Protein AF-A0A2J6TFD5-F1 (afdb_monomer_lite)

Sequence (204 aa):
MAKDTILQILALFADTEEISKEYKLKAKAGEDLTLFTATNMDPLHMALENTIKQIAIKRQKGSRFLKLTSWALYHRTEFQQLIGSVVVLINNLENLFPAPQAQVTLVRQEAAEIGDKKFLQVIENVAKGVHSLLRTAAQEVLPGHKFLKIVVRGQAQTGNMYSSNWRGTATGASSQYDSVEVEKGGKALIGEILGDYGKGFWDD

Secondary structure (DSSP, 8-state):
-HHHHHHHHHHHHHHHHHHHHHHHHHPPTT---PPP-GGGS-HHHHHHHHHHHHHHHHHTTT-----PPP----SHHHHHHHHHHHHHHHHHHHHHS--HHHHHHHHHHHHHHH--HHHHHHHHHHTTTT-HHHHHHHHHHSSS-EES-EEESSEEE-B-EE-TT--S-------EES-EEE-TT-EEE-B-EES--SS-TT--

pLDDT: mean 79.83, std 15.18, range [43.62, 96.56]

Organism: NCBI:txid1095630

InterPro domains:
  IPR029498 Prion-inhibition and propagation, HeLo domain [PF14479] (2-122)
  IPR038305 HeLo domain superfamily [G3DSA:1.20.120.1020] (1-146)

Radius of gyration: 24.01 Å; chains: 1; bounding box: 70×40×54 Å

Foldseek 3Di:
DLVVLVVVLVVLVVVLQVVQVVCVVPDDVPDDPDDDDPVNDDPLVSVLVVLVVVLVCVVVVNPDDDDDDDTDDPDPVSVVVSLLSNQVSVVVNCVVPPDPVVVLVSLLVSLVSSLDQVSLVVQLVVCVVRPPSNNVSSVVSQFEAEAEEAEFAAEEEAAAAEDPPADDDDDDRDYHYNDHHYDPHHDYHNHDYHDDDPADPPHD

Structure (mmCIF, N/CA/C/O backbone):
data_AF-A0A2J6TFD5-F1
#
_entry.id   AF-A0A2J6TFD5-F1
#
loop_
_atom_site.group_PDB
_atom_site.id
_atom_site.type_symbol
_atom_site.label_atom_id
_atom_site.label_alt_id
_atom_site.label_comp_id
_atom_site.label_asym_id
_atom_site.label_entity_id
_atom_site.label_seq_id
_atom_site.pdbx_PDB_ins_code
_atom_site.Cartn_x
_atom_site.Cartn_y
_atom_site.Cartn_z
_atom_site.occupancy
_atom_site.B_iso_or_equiv
_atom_site.auth_seq_id
_atom_site.auth_comp_id
_atom_site.auth_asym_id
_atom_site.auth_atom_id
_atom_site.pdbx_PDB_model_num
ATOM 1 N N . MET A 1 1 ? -22.421 -7.035 -9.208 1.00 77.62 1 MET A N 1
ATOM 2 C CA . MET A 1 1 ? -21.025 -7.469 -8.983 1.00 77.62 1 MET A CA 1
ATOM 3 C C . MET A 1 1 ? -20.125 -6.303 -8.588 1.00 77.62 1 MET A C 1
ATOM 5 O O . MET A 1 1 ? -19.786 -6.218 -7.422 1.00 77.62 1 MET A O 1
ATOM 9 N N . ALA A 1 2 ? -19.822 -5.342 -9.471 1.00 90.19 2 ALA A N 1
ATOM 10 C CA . ALA A 1 2 ? -18.975 -4.186 -9.119 1.00 90.19 2 ALA A CA 1
ATOM 11 C C . ALA A 1 2 ? -19.510 -3.356 -7.935 1.00 90.19 2 ALA A C 1
ATOM 13 O O . ALA A 1 2 ? -18.801 -3.069 -6.975 1.00 90.19 2 ALA A O 1
ATOM 14 N N . LYS A 1 3 ? -20.807 -3.023 -7.992 1.00 92.31 3 LYS A N 1
ATOM 15 C CA . LYS A 1 3 ? -21.529 -2.344 -6.909 1.00 92.31 3 LYS A CA 1
ATOM 16 C C . LYS A 1 3 ? -21.449 -3.130 -5.598 1.00 92.31 3 LYS A C 1
ATOM 18 O O . LYS A 1 3 ? -21.233 -2.535 -4.551 1.00 92.31 3 LYS A O 1
ATOM 23 N N . ASP A 1 4 ? -21.587 -4.449 -5.668 1.00 92.50 4 ASP A N 1
ATOM 24 C CA . ASP A 1 4 ? -21.595 -5.316 -4.488 1.00 92.50 4 ASP A CA 1
ATOM 25 C C . ASP A 1 4 ? -20.213 -5.369 -3.840 1.00 92.50 4 ASP A C 1
ATOM 27 O O . ASP A 1 4 ? -20.115 -5.299 -2.623 1.00 92.50 4 ASP A O 1
ATOM 31 N N . THR A 1 5 ? -19.137 -5.404 -4.631 1.00 93.56 5 THR A N 1
ATOM 32 C CA . THR A 1 5 ? -17.772 -5.335 -4.098 1.00 93.56 5 THR A CA 1
ATOM 33 C C . THR A 1 5 ? -17.491 -3.995 -3.416 1.00 93.56 5 THR A C 1
ATOM 35 O O . THR A 1 5 ? -16.894 -3.971 -2.345 1.00 93.56 5 THR A O 1
ATOM 38 N N . ILE A 1 6 ? -17.975 -2.879 -3.971 1.00 92.31 6 ILE A N 1
ATOM 39 C CA . ILE A 1 6 ? -17.868 -1.565 -3.313 1.00 92.31 6 ILE A CA 1
ATOM 40 C C . ILE A 1 6 ? -18.655 -1.554 -1.995 1.00 92.31 6 ILE A C 1
ATOM 42 O O . ILE A 1 6 ? -18.150 -1.068 -0.986 1.00 92.31 6 ILE A O 1
ATOM 46 N N . LEU A 1 7 ? -19.866 -2.122 -1.973 1.00 93.88 7 LEU A N 1
ATOM 47 C CA . LEU A 1 7 ? -20.654 -2.258 -0.743 1.00 93.88 7 LEU A CA 1
ATOM 48 C C . LEU A 1 7 ? -19.957 -3.150 0.294 1.00 93.88 7 LEU A C 1
ATOM 50 O O . LEU A 1 7 ? -20.000 -2.831 1.476 1.00 93.88 7 LEU A O 1
ATOM 54 N N . GLN A 1 8 ? -19.271 -4.213 -0.130 1.00 95.19 8 GLN A N 1
ATOM 55 C CA . GLN A 1 8 ? -18.472 -5.064 0.759 1.00 95.19 8 GLN A CA 1
ATOM 56 C C . GLN A 1 8 ? -17.278 -4.318 1.357 1.00 95.19 8 GLN A C 1
ATOM 58 O O . GLN A 1 8 ? -16.982 -4.513 2.530 1.00 95.19 8 GLN A O 1
ATOM 63 N N . ILE A 1 9 ? -16.622 -3.430 0.598 1.00 94.69 9 ILE A N 1
ATOM 64 C CA . ILE A 1 9 ? -15.572 -2.560 1.151 1.00 94.69 9 ILE A CA 1
ATOM 65 C C . ILE A 1 9 ? -16.167 -1.661 2.241 1.00 94.69 9 ILE A C 1
ATOM 67 O O . ILE A 1 9 ? -15.586 -1.536 3.314 1.00 94.69 9 ILE A O 1
ATOM 71 N N . LEU A 1 10 ? -17.338 -1.063 2.002 1.00 93.56 10 LEU A N 1
ATOM 72 C CA . LEU A 1 10 ? -18.003 -0.222 3.002 1.00 93.56 10 LEU A CA 1
ATOM 73 C C . LEU A 1 10 ? -18.408 -1.011 4.254 1.00 93.56 10 LEU A C 1
ATOM 75 O O . LEU A 1 10 ? -18.173 -0.532 5.360 1.00 93.56 10 LEU A O 1
ATOM 79 N N . ALA A 1 11 ? -18.969 -2.212 4.086 1.00 95.44 11 ALA A N 1
ATOM 80 C CA . ALA A 1 11 ? -19.314 -3.097 5.197 1.00 95.44 11 ALA A CA 1
ATOM 81 C C . ALA A 1 11 ? -18.070 -3.477 6.013 1.00 95.44 11 ALA A C 1
ATOM 83 O O . ALA A 1 11 ? -18.066 -3.320 7.224 1.00 95.44 11 ALA A O 1
ATOM 84 N N . LEU A 1 12 ? -16.970 -3.831 5.344 1.00 96.56 12 LEU A N 1
ATOM 85 C CA . LEU A 1 12 ? -15.697 -4.141 5.992 1.00 96.56 12 LEU A CA 1
ATOM 86 C C . LEU A 1 12 ? -15.186 -2.982 6.866 1.00 96.56 12 LEU A C 1
ATOM 88 O O . LEU A 1 12 ? -14.725 -3.211 7.983 1.00 96.56 12 LEU A O 1
ATOM 92 N N . PHE A 1 13 ? -15.273 -1.738 6.386 1.00 95.31 13 PHE A N 1
ATOM 93 C CA . PHE A 1 13 ? -14.920 -0.565 7.190 1.00 95.31 13 PHE A CA 1
ATOM 94 C C . PHE A 1 13 ? -15.862 -0.374 8.389 1.00 95.31 13 PHE A C 1
ATOM 96 O O . PHE A 1 13 ? -15.379 -0.058 9.475 1.00 95.31 13 PHE A O 1
ATOM 103 N N . ALA A 1 14 ? -17.170 -0.590 8.214 1.00 94.50 14 ALA A N 1
ATOM 104 C CA . ALA A 1 14 ? -18.157 -0.471 9.288 1.00 94.50 14 ALA A CA 1
ATOM 105 C C . ALA A 1 14 ? -17.961 -1.536 10.382 1.00 94.50 14 ALA A C 1
ATOM 107 O O . ALA A 1 14 ? -17.905 -1.190 11.561 1.00 94.50 14 ALA A O 1
ATOM 108 N N . ASP A 1 15 ? -17.766 -2.798 9.994 1.00 95.44 15 ASP A N 1
ATOM 109 C CA . ASP A 1 15 ? -17.519 -3.914 10.915 1.00 95.44 15 ASP A CA 1
ATOM 110 C C . ASP A 1 15 ? -16.220 -3.683 11.707 1.00 95.44 15 ASP A C 1
ATOM 112 O O . ASP A 1 15 ? -16.142 -3.907 12.915 1.00 95.44 15 ASP A O 1
ATOM 116 N N . THR A 1 16 ? -15.186 -3.161 11.041 1.00 95.56 16 THR A N 1
ATOM 117 C CA . THR A 1 16 ? -13.910 -2.851 11.701 1.00 95.56 16 THR A CA 1
ATOM 118 C C . THR A 1 16 ? -14.032 -1.655 12.659 1.00 95.56 16 THR A C 1
ATOM 120 O O . THR A 1 16 ? -13.419 -1.643 13.730 1.00 95.56 16 THR A O 1
ATOM 123 N N . GLU A 1 17 ? -14.845 -0.651 12.317 1.00 95.00 17 GLU A N 1
ATOM 124 C CA . GLU A 1 17 ? -15.166 0.464 13.214 1.00 95.00 17 GLU A CA 1
ATOM 125 C C . GLU A 1 17 ? -15.951 -0.011 14.451 1.00 95.00 17 GLU A C 1
ATOM 127 O O . GLU A 1 17 ? -15.726 0.494 15.554 1.00 95.00 17 GLU A O 1
ATOM 132 N N . GLU A 1 18 ? -16.847 -0.988 14.306 1.00 94.50 18 GLU A N 1
ATOM 133 C CA . GLU A 1 18 ? -17.567 -1.591 15.432 1.00 94.50 18 GLU A CA 1
ATOM 134 C C . GLU A 1 18 ? -16.602 -2.263 16.417 1.00 94.50 18 GLU A C 1
ATOM 136 O O . GLU A 1 18 ? -16.652 -1.968 17.613 1.00 94.50 18 GLU A O 1
ATOM 141 N N . ILE A 1 19 ? -15.635 -3.040 15.918 1.00 94.06 19 ILE A N 1
ATOM 142 C CA . ILE A 1 19 ? -14.573 -3.644 16.743 1.00 94.06 19 ILE A CA 1
ATOM 143 C C . ILE A 1 19 ? -13.786 -2.565 17.507 1.00 94.06 19 ILE A C 1
ATOM 145 O O . ILE A 1 19 ? -13.525 -2.705 18.705 1.00 94.06 19 ILE A O 1
ATOM 149 N N . SER A 1 20 ? -13.446 -1.455 16.845 1.00 92.50 20 SER A N 1
ATOM 150 C CA . SER A 1 20 ? -12.770 -0.310 17.474 1.00 92.50 20 SER A CA 1
ATOM 151 C C . SER A 1 20 ? -13.581 0.287 18.630 1.00 92.50 20 SER A C 1
ATOM 153 O O . SER A 1 20 ? -13.050 0.541 19.717 1.00 92.50 20 SER A O 1
ATOM 155 N N . LYS A 1 21 ? -14.887 0.489 18.418 1.00 92.31 21 LYS A N 1
ATOM 156 C CA . LYS A 1 21 ? -15.803 1.020 19.437 1.00 92.31 21 LYS A CA 1
ATOM 157 C C . LYS A 1 21 ? -15.936 0.066 20.615 1.00 92.31 21 LYS A C 1
ATOM 159 O O . LYS A 1 21 ? -15.855 0.513 21.759 1.00 92.31 21 LYS A O 1
ATOM 164 N N . GLU A 1 22 ? -16.099 -1.227 20.353 1.00 92.25 22 GLU A N 1
ATOM 165 C CA . GLU A 1 22 ? -16.168 -2.237 21.404 1.00 92.25 22 GLU A CA 1
ATOM 166 C C . GLU A 1 22 ? -14.899 -2.278 22.250 1.00 92.25 22 GLU A C 1
ATOM 168 O O . GLU A 1 22 ? -14.988 -2.331 23.477 1.00 92.25 22 GLU A O 1
ATOM 173 N N . TYR A 1 23 ? -13.728 -2.222 21.612 1.00 90.06 23 TYR A N 1
ATOM 174 C CA . TYR A 1 23 ? -12.454 -2.198 22.321 1.00 90.06 23 TYR A CA 1
ATOM 175 C C . TYR A 1 23 ? -12.372 -0.995 23.261 1.00 90.06 23 TYR A C 1
ATOM 177 O O . TYR A 1 23 ? -12.099 -1.145 24.449 1.00 90.06 23 TYR A O 1
ATOM 185 N N . LYS A 1 24 ? -12.715 0.197 22.761 1.00 88.81 24 LYS A N 1
ATOM 186 C CA . LYS A 1 24 ? -12.722 1.424 23.566 1.00 88.81 24 LYS A CA 1
ATOM 187 C C . LYS A 1 24 ? -13.696 1.357 24.749 1.00 88.81 24 LYS A C 1
ATOM 189 O O . LYS A 1 24 ? -13.399 1.913 25.801 1.00 88.81 24 LYS A O 1
ATOM 194 N N . LEU A 1 25 ? -14.847 0.700 24.589 1.00 88.56 25 LEU A N 1
ATOM 195 C CA . LEU A 1 25 ? -15.829 0.506 25.664 1.00 88.56 25 LEU A CA 1
ATOM 196 C C . LEU A 1 25 ? -15.362 -0.505 26.718 1.00 88.56 25 LEU A C 1
ATOM 198 O O . LEU A 1 25 ? -15.678 -0.350 27.896 1.00 88.56 25 LEU A O 1
ATOM 202 N N . LYS A 1 26 ? -14.639 -1.546 26.295 1.00 89.44 26 LYS A N 1
ATOM 203 C CA . LYS A 1 26 ? -14.131 -2.623 27.160 1.00 89.44 26 LYS A CA 1
ATOM 204 C C . LYS A 1 26 ? -12.778 -2.290 27.800 1.00 89.44 26 LYS A C 1
ATOM 206 O O . LYS A 1 26 ? -12.341 -3.036 28.677 1.00 89.44 26 LYS A O 1
ATOM 211 N N . ALA A 1 27 ? -12.138 -1.200 27.375 1.00 87.12 27 ALA A N 1
ATOM 212 C CA . ALA A 1 27 ? -10.816 -0.818 27.834 1.00 87.12 27 ALA A CA 1
ATOM 213 C C . ALA A 1 27 ? -10.788 -0.578 29.351 1.00 87.12 27 ALA A C 1
ATOM 215 O O . ALA A 1 27 ? -11.636 0.124 29.913 1.00 87.12 27 ALA A O 1
ATOM 216 N N . LYS A 1 28 ? -9.808 -1.175 30.030 1.00 84.88 28 LYS A N 1
ATOM 217 C CA . LYS A 1 28 ? -9.667 -1.056 31.488 1.00 84.88 28 LYS A CA 1
ATOM 218 C C . LYS A 1 28 ? -9.089 0.303 31.874 1.00 84.88 28 LYS A C 1
ATOM 220 O O . LYS A 1 28 ? -8.347 0.929 31.121 1.00 84.88 28 LYS A O 1
ATOM 225 N N . ALA A 1 29 ? -9.371 0.740 33.102 1.00 74.44 29 ALA A N 1
ATOM 226 C CA . ALA A 1 29 ? -8.727 1.922 33.665 1.00 74.44 29 ALA A CA 1
ATOM 227 C C . ALA A 1 29 ? -7.197 1.736 33.670 1.00 74.44 29 ALA A C 1
ATOM 229 O O . ALA A 1 29 ? -6.685 0.830 34.327 1.00 74.44 29 ALA A O 1
ATOM 230 N N . GLY A 1 30 ? -6.488 2.589 32.926 1.00 71.00 30 GLY A N 1
ATOM 231 C CA . GLY A 1 30 ? -5.031 2.545 32.777 1.00 71.00 30 GLY A CA 1
ATOM 232 C C . GLY A 1 30 ? -4.517 1.858 31.508 1.00 71.00 30 GLY A C 1
ATOM 233 O O . GLY A 1 30 ? -3.307 1.856 31.300 1.00 71.00 30 GLY A O 1
ATOM 234 N N . GLU A 1 31 ? -5.385 1.307 30.651 1.00 80.25 31 GLU A N 1
ATOM 235 C CA . GLU A 1 31 ? -4.955 0.869 29.318 1.00 80.25 31 GLU A CA 1
ATOM 236 C C . GLU A 1 31 ? -4.562 2.063 28.444 1.00 80.25 31 GLU A C 1
ATOM 238 O O . GLU A 1 31 ? -5.249 3.087 28.392 1.00 80.25 31 GLU A O 1
ATOM 243 N N . ASP A 1 32 ? -3.434 1.913 27.752 1.00 77.38 32 ASP A N 1
ATOM 244 C CA . ASP A 1 32 ? -2.916 2.926 26.849 1.00 77.38 32 ASP A CA 1
ATOM 245 C C . ASP A 1 32 ? -3.709 2.917 25.535 1.00 77.38 32 ASP A C 1
ATOM 247 O O . ASP A 1 32 ? -3.561 2.035 24.690 1.00 77.38 32 ASP A O 1
ATOM 251 N N . LEU A 1 33 ? -4.584 3.912 25.387 1.00 83.25 33 LEU A N 1
ATOM 252 C CA . LEU A 1 33 ? -5.337 4.186 24.163 1.00 83.25 33 LEU A CA 1
ATOM 253 C C . LEU A 1 33 ? -4.707 5.322 23.348 1.00 83.25 33 LEU A C 1
ATOM 255 O O . LEU A 1 33 ? -5.396 5.944 22.530 1.00 83.25 33 LEU A O 1
ATOM 259 N N . THR A 1 34 ? -3.435 5.651 23.596 1.00 84.12 34 THR A N 1
ATOM 260 C CA . THR A 1 34 ? -2.741 6.673 22.818 1.00 84.12 34 THR A CA 1
ATOM 261 C C . THR A 1 34 ? -2.689 6.264 21.355 1.00 84.12 34 THR A C 1
ATOM 263 O O . THR A 1 34 ? -2.385 5.132 20.979 1.00 84.12 34 THR A O 1
ATOM 266 N N . LEU A 1 35 ? -3.058 7.214 20.505 1.00 84.00 35 LEU A N 1
ATOM 267 C CA . LEU A 1 35 ? -3.078 7.005 19.071 1.00 84.00 35 LEU A CA 1
ATOM 268 C C . LEU A 1 35 ? -1.742 7.432 18.494 1.00 84.00 35 LEU A C 1
ATOM 270 O O . LEU A 1 35 ? -1.203 8.481 18.848 1.00 84.00 35 LEU A O 1
ATOM 274 N N . PHE A 1 36 ? -1.245 6.641 17.550 1.00 81.38 36 PHE A N 1
ATOM 275 C CA . PHE A 1 36 ? -0.131 7.058 16.723 1.00 81.38 36 PHE A CA 1
ATOM 276 C C . PHE A 1 36 ? -0.574 8.243 15.860 1.00 81.38 36 PHE A C 1
ATOM 278 O O . PHE A 1 36 ? -1.517 8.139 15.074 1.00 81.38 36 PHE A O 1
ATOM 285 N N . THR A 1 37 ? 0.084 9.385 16.024 1.00 79.12 37 THR A N 1
ATOM 286 C CA . THR A 1 37 ? -0.219 10.607 15.272 1.00 79.12 37 THR A CA 1
ATOM 287 C C . THR A 1 37 ? 0.915 10.953 14.316 1.00 79.12 37 THR A C 1
ATOM 289 O O . THR A 1 37 ? 2.009 10.395 14.397 1.00 79.12 37 THR A O 1
ATOM 292 N N . ALA A 1 38 ? 0.681 11.924 13.428 1.00 74.69 38 ALA A N 1
ATOM 293 C CA . ALA A 1 38 ? 1.706 12.420 12.513 1.00 74.69 38 ALA A CA 1
ATOM 294 C C . ALA A 1 38 ? 2.996 12.827 13.251 1.00 74.69 38 ALA A C 1
ATOM 296 O O . ALA A 1 38 ? 4.085 12.530 12.784 1.00 74.69 38 ALA A O 1
ATOM 297 N N . THR A 1 39 ? 2.913 13.412 14.449 1.00 77.31 39 THR A N 1
ATOM 298 C CA . THR A 1 39 ? 4.110 13.817 15.209 1.00 77.31 39 THR A CA 1
ATOM 299 C C . THR A 1 39 ? 4.959 12.644 15.704 1.00 77.31 39 THR A C 1
ATOM 301 O O . THR A 1 39 ? 6.108 12.850 16.077 1.00 77.31 39 THR A O 1
ATOM 304 N N . ASN A 1 40 ? 4.413 11.424 15.718 1.00 82.62 40 ASN A N 1
ATOM 305 C CA . ASN A 1 40 ? 5.145 10.205 16.065 1.00 82.62 40 ASN A CA 1
ATOM 306 C C . ASN A 1 40 ? 5.788 9.532 14.842 1.00 82.62 40 ASN A C 1
ATOM 308 O O . ASN A 1 40 ? 6.564 8.592 15.003 1.00 82.62 40 ASN A O 1
ATOM 312 N N . MET A 1 41 ? 5.449 9.977 13.628 1.00 85.62 41 MET A N 1
ATOM 313 C CA . MET A 1 41 ? 5.906 9.373 12.383 1.00 85.62 41 MET A CA 1
ATOM 314 C C . MET A 1 41 ? 7.248 9.951 11.941 1.00 85.62 41 MET A C 1
ATOM 316 O O . MET A 1 41 ? 7.475 11.158 12.023 1.00 85.62 41 MET A O 1
ATOM 320 N N . ASP A 1 42 ? 8.121 9.088 11.418 1.00 90.25 42 ASP A N 1
ATOM 321 C CA . ASP A 1 42 ? 9.344 9.533 10.754 1.00 90.25 42 ASP A CA 1
ATOM 322 C C . ASP A 1 42 ? 9.003 10.525 9.616 1.00 90.25 42 ASP A C 1
ATOM 324 O O . ASP A 1 42 ? 8.077 10.259 8.835 1.00 90.25 42 ASP A O 1
ATOM 328 N N . PRO A 1 43 ? 9.724 11.656 9.487 1.00 90.44 43 PRO A N 1
ATOM 329 C CA . PRO A 1 43 ? 9.421 12.677 8.486 1.00 90.44 43 PRO A CA 1
ATOM 330 C C . PRO A 1 43 ? 9.373 12.151 7.045 1.00 90.44 43 PRO A C 1
ATOM 332 O O . PRO A 1 43 ? 8.575 12.646 6.246 1.00 90.44 43 PRO A O 1
ATOM 335 N N . LEU A 1 44 ? 10.181 11.136 6.705 1.00 90.88 44 LEU A N 1
ATOM 336 C CA . LEU A 1 44 ? 10.164 10.504 5.386 1.00 90.88 44 LEU A CA 1
ATOM 337 C C . LEU A 1 44 ? 8.833 9.782 5.150 1.00 90.88 44 LEU A C 1
ATOM 339 O O . LEU A 1 44 ? 8.223 9.942 4.093 1.00 90.88 44 LEU A O 1
ATOM 343 N N . HIS A 1 45 ? 8.367 9.009 6.134 1.00 90.31 45 HIS A N 1
ATOM 344 C CA . HIS A 1 45 ? 7.103 8.279 6.047 1.00 90.31 45 HIS A CA 1
ATOM 345 C C . HIS A 1 45 ? 5.902 9.225 5.986 1.00 90.31 45 HIS A C 1
ATOM 347 O O . HIS A 1 45 ? 4.996 8.994 5.188 1.00 90.31 45 HIS A O 1
ATOM 353 N N . MET A 1 46 ? 5.929 10.328 6.738 1.00 91.31 46 MET A N 1
ATOM 354 C CA . MET A 1 46 ? 4.876 11.344 6.684 1.00 91.31 46 MET A CA 1
ATOM 355 C C . MET A 1 46 ? 4.811 12.031 5.314 1.00 91.31 46 MET A C 1
ATOM 357 O O . MET A 1 46 ? 3.731 12.215 4.748 1.00 91.31 46 MET A O 1
ATOM 361 N N . ALA A 1 47 ? 5.962 12.419 4.761 1.00 92.50 47 ALA A N 1
ATOM 362 C CA . ALA A 1 47 ? 6.022 13.056 3.450 1.00 92.50 47 ALA A CA 1
ATOM 363 C C . ALA A 1 47 ? 5.558 12.102 2.333 1.00 92.50 47 ALA A C 1
ATOM 365 O O . ALA A 1 47 ? 4.819 12.513 1.432 1.00 92.50 47 ALA A O 1
ATOM 366 N N . LEU A 1 48 ? 5.908 10.817 2.437 1.00 93.44 48 LEU A N 1
ATOM 367 C CA . LEU A 1 48 ? 5.410 9.776 1.544 1.00 93.44 48 LEU A CA 1
ATOM 368 C C . LEU A 1 48 ? 3.891 9.584 1.667 1.00 93.44 48 LEU A C 1
ATOM 370 O O . LEU A 1 48 ? 3.194 9.574 0.653 1.00 93.44 48 LEU A O 1
ATOM 374 N N . GLU A 1 49 ? 3.361 9.471 2.888 1.00 92.00 49 GLU A N 1
ATOM 375 C CA . GLU A 1 49 ? 1.921 9.331 3.136 1.00 92.00 49 GLU A CA 1
ATOM 376 C C . GLU A 1 49 ? 1.142 10.495 2.509 1.00 92.00 49 GLU A C 1
ATOM 378 O O . GLU A 1 49 ? 0.152 10.282 1.805 1.00 92.00 49 GLU A O 1
ATOM 383 N N . ASN A 1 50 ? 1.617 11.727 2.707 1.00 91.81 50 ASN A N 1
ATOM 384 C CA . ASN A 1 50 ? 1.022 12.913 2.098 1.00 91.81 50 ASN A CA 1
ATOM 385 C C . ASN A 1 50 ? 1.063 12.849 0.568 1.00 91.81 50 ASN A C 1
ATOM 387 O O . ASN A 1 50 ? 0.059 13.146 -0.075 1.00 91.81 50 ASN A O 1
ATOM 391 N N . THR A 1 51 ? 2.182 12.417 -0.015 1.00 93.94 51 THR A N 1
ATOM 392 C CA . THR A 1 51 ? 2.333 12.272 -1.471 1.00 93.94 51 THR A CA 1
ATOM 393 C C . THR A 1 51 ? 1.315 11.279 -2.038 1.00 93.94 51 THR A C 1
ATOM 395 O O . THR A 1 51 ? 0.565 11.619 -2.953 1.00 93.94 51 THR A O 1
ATOM 398 N N . ILE A 1 52 ? 1.198 10.088 -1.439 1.00 92.31 52 ILE A N 1
ATOM 399 C CA . ILE A 1 52 ? 0.236 9.055 -1.861 1.00 92.31 52 ILE A CA 1
ATOM 400 C C . ILE A 1 52 ? -1.211 9.551 -1.705 1.00 92.31 52 ILE A C 1
ATOM 402 O O . ILE A 1 52 ? -2.033 9.367 -2.606 1.00 92.31 52 ILE A O 1
ATOM 406 N N . LYS A 1 53 ? -1.530 10.244 -0.602 1.00 91.50 53 LYS A N 1
ATOM 407 C CA . LYS A 1 53 ? -2.852 10.864 -0.404 1.00 91.50 53 LYS A CA 1
ATOM 408 C C . LYS A 1 53 ? -3.173 11.882 -1.496 1.00 91.50 53 LYS A C 1
ATOM 410 O O . LYS A 1 53 ? -4.288 11.875 -2.012 1.00 91.50 53 LYS A O 1
ATOM 415 N N . GLN A 1 54 ? -2.223 12.741 -1.870 1.00 91.25 54 GLN A N 1
ATOM 416 C CA . GLN A 1 54 ? -2.445 13.735 -2.923 1.00 91.25 54 GLN A CA 1
ATOM 417 C C . GLN A 1 54 ? -2.704 13.085 -4.284 1.00 91.25 54 GLN A C 1
ATOM 419 O O . GLN A 1 54 ? -3.619 13.510 -4.989 1.00 91.25 54 GLN A O 1
ATOM 424 N N . ILE A 1 55 ? -1.971 12.024 -4.629 1.00 92.06 55 ILE A N 1
ATOM 425 C CA . ILE A 1 55 ? -2.204 11.250 -5.857 1.00 92.06 55 ILE A CA 1
ATOM 426 C C . ILE A 1 55 ? -3.633 10.681 -5.875 1.00 92.06 55 ILE A C 1
ATOM 428 O O . ILE A 1 55 ? -4.367 10.854 -6.854 1.00 92.06 55 ILE A O 1
ATOM 432 N N . ALA A 1 56 ? -4.076 10.072 -4.771 1.00 90.56 56 ALA A N 1
ATOM 433 C CA . ALA A 1 56 ? -5.434 9.542 -4.653 1.00 90.56 56 ALA A CA 1
ATOM 434 C C . ALA A 1 56 ? -6.507 10.644 -4.771 1.00 90.56 56 ALA A C 1
ATOM 436 O O . ALA A 1 56 ? -7.483 10.485 -5.507 1.00 90.56 56 ALA A O 1
ATOM 437 N N . ILE A 1 57 ? -6.311 11.790 -4.110 1.00 88.81 57 ILE A N 1
ATOM 438 C CA . ILE A 1 57 ? -7.237 12.935 -4.163 1.00 88.81 57 ILE A CA 1
ATOM 439 C C . ILE A 1 57 ? -7.344 13.496 -5.587 1.00 88.81 57 ILE A C 1
ATOM 441 O O . ILE A 1 57 ? -8.454 13.750 -6.065 1.00 88.81 57 ILE A O 1
ATOM 445 N N . LYS A 1 58 ? -6.217 13.646 -6.299 1.00 89.19 58 LYS A N 1
ATOM 446 C CA . LYS A 1 58 ? -6.202 14.085 -7.706 1.00 89.19 58 LYS A CA 1
ATOM 447 C C . LYS A 1 58 ? -7.056 13.162 -8.580 1.00 89.19 58 LYS A C 1
ATOM 449 O O . LYS A 1 58 ? -7.854 13.641 -9.388 1.00 89.19 58 LYS A O 1
ATOM 454 N N . ARG A 1 59 ? -6.958 11.844 -8.376 1.00 87.88 59 ARG A N 1
ATOM 455 C CA . ARG A 1 59 ? -7.745 10.833 -9.110 1.00 87.88 59 ARG A CA 1
ATOM 456 C C . ARG A 1 59 ? -9.237 10.883 -8.809 1.00 87.88 59 ARG A C 1
ATOM 458 O O . ARG A 1 59 ? -10.046 10.645 -9.701 1.00 87.88 59 ARG A O 1
ATOM 465 N N . GLN A 1 60 ? -9.607 11.241 -7.585 1.00 87.38 60 GLN A N 1
ATOM 466 C CA . GLN A 1 60 ? -11.003 11.386 -7.171 1.00 87.38 60 GLN A CA 1
ATOM 467 C C . GLN A 1 60 ? -11.683 12.647 -7.739 1.00 87.38 60 GLN A C 1
ATOM 469 O O . GLN A 1 60 ? -12.866 12.865 -7.475 1.00 87.38 60 GLN A O 1
ATOM 474 N N . LYS A 1 61 ? -10.968 13.472 -8.526 1.00 84.81 61 LYS A N 1
ATOM 475 C CA . LYS A 1 61 ? -11.495 14.648 -9.249 1.00 84.81 61 LYS A CA 1
ATOM 476 C C . LYS A 1 61 ? -12.301 15.611 -8.366 1.00 84.81 61 LYS A C 1
ATOM 478 O O . LYS A 1 61 ? -13.297 16.181 -8.802 1.00 84.81 61 LYS A O 1
ATOM 483 N N . GLY A 1 62 ? -11.876 15.796 -7.117 1.00 69.06 62 GLY A N 1
ATOM 484 C CA . GLY A 1 62 ? -12.527 16.725 -6.191 1.00 69.06 62 GLY A CA 1
ATOM 485 C C . GLY A 1 62 ? -13.895 16.263 -5.677 1.00 69.06 62 GLY A C 1
ATOM 486 O O . GLY A 1 62 ? -14.692 17.107 -5.263 1.00 69.06 62 GLY A O 1
ATOM 487 N N . SER A 1 63 ? -14.176 14.952 -5.690 1.00 69.38 63 SER A N 1
ATOM 488 C CA . SER A 1 63 ? -15.345 14.386 -5.010 1.00 69.38 63 SER A CA 1
ATOM 489 C C . SER A 1 63 ? -15.394 14.877 -3.560 1.00 69.38 63 SER A C 1
ATOM 491 O O . SER A 1 63 ? -14.470 14.652 -2.775 1.00 69.38 63 SER A O 1
ATOM 493 N N . ARG A 1 64 ? -16.464 15.593 -3.206 1.00 66.19 64 ARG A N 1
ATOM 494 C CA . ARG A 1 64 ? -16.678 16.091 -1.847 1.00 66.19 64 ARG A CA 1
ATOM 495 C C . ARG A 1 64 ? -17.279 14.966 -1.019 1.00 66.19 64 ARG A C 1
ATOM 497 O O . ARG A 1 64 ? -18.472 14.696 -1.118 1.00 66.19 64 ARG A O 1
ATOM 504 N N . PHE A 1 65 ? -16.461 14.324 -0.198 1.00 62.88 65 PHE A N 1
ATOM 505 C CA . PHE A 1 65 ? -16.979 13.458 0.853 1.00 62.88 65 PHE A CA 1
ATOM 506 C C . PHE A 1 65 ? -17.468 14.315 2.026 1.00 62.88 65 PHE A C 1
ATOM 508 O O . PHE A 1 65 ? -16.872 15.344 2.356 1.00 62.88 65 PHE A O 1
ATOM 515 N N . LEU A 1 66 ? -18.576 13.901 2.641 1.00 61.59 66 LEU A N 1
ATOM 516 C CA . LEU A 1 66 ? -19.010 14.442 3.928 1.00 61.59 66 LEU A CA 1
ATOM 517 C C . LEU A 1 66 ? -17.896 14.219 4.962 1.00 61.59 66 LEU A C 1
ATOM 519 O O . LEU A 1 66 ? -17.126 13.267 4.846 1.00 61.59 66 LEU A O 1
ATOM 523 N N . LYS A 1 67 ? -17.803 15.091 5.975 1.00 62.59 67 LYS A N 1
ATOM 524 C CA . LYS A 1 67 ? -16.892 14.869 7.108 1.00 62.59 67 LYS A CA 1
ATOM 525 C C . LYS A 1 67 ? -17.187 13.494 7.712 1.00 62.59 67 LYS A C 1
ATOM 527 O O . LYS A 1 67 ? -18.270 13.287 8.251 1.00 62.59 67 LYS A O 1
ATOM 532 N N . LEU A 1 68 ? -16.227 12.584 7.599 1.00 78.50 68 LEU A N 1
ATOM 533 C CA . LEU A 1 68 ? -16.296 11.263 8.209 1.00 78.50 68 LEU A CA 1
ATOM 534 C C . LEU A 1 68 ? -15.857 11.346 9.672 1.00 78.50 68 LEU A C 1
ATOM 536 O O . LEU A 1 68 ? -15.052 12.202 10.050 1.00 78.50 68 LEU A O 1
ATOM 540 N N . THR A 1 69 ? -16.404 10.460 10.494 1.00 80.25 69 THR A N 1
ATOM 541 C CA . THR A 1 69 ? -15.988 10.274 11.882 1.00 80.25 69 THR A CA 1
ATOM 542 C C . THR A 1 69 ? -14.658 9.530 11.926 1.00 80.25 69 THR A C 1
ATOM 544 O O . THR A 1 69 ? -14.496 8.493 11.286 1.00 80.25 69 THR A O 1
ATOM 547 N N . SER A 1 70 ? -13.695 10.056 12.682 1.00 87.56 70 SER A N 1
ATOM 548 C CA . SER A 1 70 ? -12.418 9.375 12.905 1.00 87.56 70 SER A CA 1
ATOM 549 C C . SER A 1 70 ? -12.572 8.260 13.937 1.00 87.56 70 SER A C 1
ATOM 551 O O . SER A 1 70 ? -13.216 8.443 14.970 1.00 87.56 70 SER A O 1
ATOM 553 N N . TRP A 1 71 ? -11.918 7.134 13.681 1.0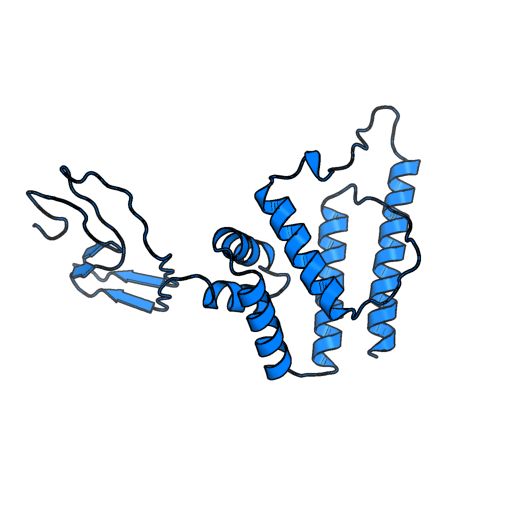0 92.31 71 TRP A N 1
ATOM 554 C CA . TRP A 1 71 ? -11.823 5.979 14.573 1.00 92.31 71 TRP A CA 1
ATOM 555 C C . TRP A 1 71 ? -10.421 5.361 14.449 1.00 92.31 71 TRP A C 1
ATOM 557 O O . TRP A 1 71 ? -9.629 5.795 13.609 1.00 92.31 71 TRP A O 1
ATOM 567 N N . ALA A 1 72 ? -10.077 4.409 15.320 1.00 91.88 72 ALA A N 1
ATOM 568 C CA . ALA A 1 72 ? -8.714 3.888 15.438 1.00 91.88 72 ALA A CA 1
ATOM 569 C C . ALA A 1 72 ? -8.647 2.360 15.368 1.00 91.88 72 ALA A C 1
ATOM 571 O O . ALA A 1 72 ? -9.553 1.667 15.821 1.00 91.88 72 ALA A O 1
ATOM 572 N N . LEU A 1 73 ? -7.535 1.835 14.862 1.00 92.56 73 LEU A N 1
ATOM 573 C CA . LEU A 1 73 ? -7.211 0.412 14.920 1.00 92.56 73 LEU A CA 1
ATOM 574 C C . LEU A 1 73 ? -6.266 0.167 16.092 1.00 92.56 73 LEU A C 1
ATOM 576 O O . LEU A 1 73 ? -5.162 0.708 16.110 1.00 92.56 73 LEU A O 1
ATOM 580 N N . TYR A 1 74 ? -6.716 -0.623 17.065 1.00 90.88 74 TYR A N 1
ATOM 581 C CA . TYR A 1 74 ? -5.990 -0.840 18.318 1.00 90.88 74 TYR A CA 1
ATOM 582 C C . TYR A 1 74 ? -5.064 -2.056 18.288 1.00 90.88 74 TYR A C 1
ATOM 584 O O . TYR A 1 74 ? -4.061 -2.057 19.003 1.00 90.88 74 TYR A O 1
ATOM 592 N N . HIS A 1 75 ? -5.330 -3.059 17.442 1.00 89.38 75 HIS A N 1
ATOM 593 C CA . HIS A 1 75 ? -4.390 -4.154 17.236 1.00 89.38 75 HIS A CA 1
ATOM 594 C C . HIS A 1 75 ? -3.981 -4.327 15.777 1.00 89.38 75 HIS A C 1
ATOM 596 O O . HIS A 1 75 ? -4.648 -3.961 14.804 1.00 89.38 75 HIS A O 1
ATOM 602 N N . ARG A 1 76 ? -2.779 -4.889 15.640 1.00 91.62 76 ARG A N 1
ATOM 603 C CA . ARG A 1 76 ? -2.152 -5.178 14.352 1.00 91.62 76 ARG A CA 1
ATOM 604 C C . ARG A 1 76 ? -2.974 -6.176 13.538 1.00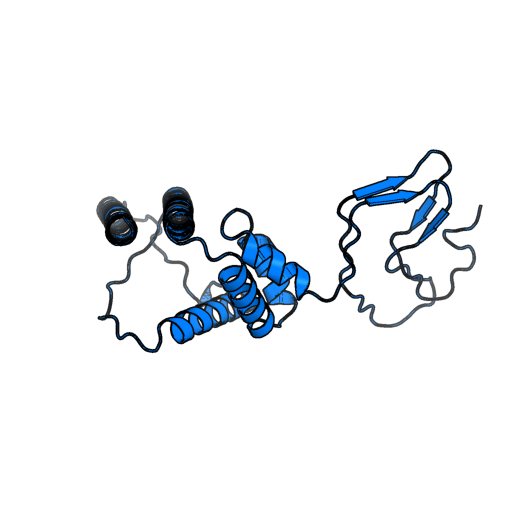 91.62 76 ARG A C 1
ATOM 606 O O . ARG A 1 76 ? -2.959 -6.099 12.313 1.00 91.62 76 ARG A O 1
ATOM 613 N N . THR A 1 77 ? -3.656 -7.103 14.205 1.00 94.06 77 THR A N 1
ATOM 614 C CA . THR A 1 77 ? -4.482 -8.143 13.585 1.00 94.06 77 THR A CA 1
ATOM 615 C C . THR A 1 77 ? -5.623 -7.544 12.778 1.00 94.06 77 THR A C 1
ATOM 617 O O . THR A 1 77 ? -5.755 -7.881 11.603 1.00 94.06 77 THR A O 1
ATOM 620 N N . GLU A 1 78 ? -6.371 -6.589 13.338 1.00 93.88 78 GLU A N 1
ATOM 621 C CA . GLU A 1 78 ? -7.486 -5.957 12.623 1.00 93.88 78 GLU A CA 1
ATOM 622 C C . GLU A 1 78 ? -6.969 -5.111 11.457 1.00 93.88 78 GLU A C 1
ATOM 624 O O . GLU A 1 78 ? -7.539 -5.147 10.370 1.00 93.88 78 GLU A O 1
ATOM 629 N N . PHE A 1 79 ? -5.835 -4.421 11.627 1.00 93.75 79 PHE A N 1
ATOM 630 C CA . PHE A 1 79 ? -5.198 -3.685 10.530 1.00 93.75 79 PHE A CA 1
ATOM 631 C C . PHE A 1 79 ? -4.767 -4.601 9.375 1.00 93.75 79 PHE A C 1
ATOM 633 O O . PHE A 1 79 ? -5.034 -4.305 8.209 1.00 93.75 79 PHE A O 1
ATOM 640 N N . GLN A 1 80 ? -4.127 -5.734 9.677 1.00 94.31 80 GLN A N 1
ATOM 641 C CA . GLN A 1 80 ? -3.700 -6.700 8.662 1.00 94.31 80 GLN A CA 1
ATOM 642 C C . GLN A 1 80 ? -4.891 -7.354 7.956 1.00 94.31 80 GLN A C 1
ATOM 644 O O . GLN A 1 80 ? -4.859 -7.511 6.734 1.00 94.31 80 GLN A O 1
ATOM 649 N N . GLN A 1 81 ? -5.944 -7.698 8.699 1.00 95.31 81 GLN A N 1
ATOM 650 C CA . GLN A 1 81 ? -7.166 -8.269 8.139 1.00 95.31 81 GLN A CA 1
ATOM 651 C C . GLN A 1 81 ? -7.903 -7.268 7.243 1.00 95.31 81 GLN A C 1
ATOM 653 O O . GLN A 1 81 ? -8.338 -7.643 6.151 1.00 95.31 81 GLN A O 1
ATOM 658 N N . LEU A 1 82 ? -8.001 -6.002 7.665 1.00 96.38 82 LEU A N 1
ATOM 659 C CA . LEU A 1 82 ? -8.600 -4.925 6.878 1.00 96.38 82 LEU A CA 1
ATOM 660 C C . LEU A 1 82 ? -7.855 -4.746 5.550 1.00 96.38 82 LEU A C 1
ATOM 662 O O . LEU A 1 82 ? -8.478 -4.803 4.491 1.00 96.38 82 LEU A O 1
ATOM 666 N N . ILE A 1 83 ? -6.523 -4.608 5.587 1.00 95.38 83 ILE A N 1
ATOM 667 C CA . ILE A 1 83 ? -5.706 -4.478 4.370 1.00 95.38 83 ILE A CA 1
ATOM 668 C C . ILE A 1 83 ? -5.872 -5.700 3.468 1.00 95.38 83 ILE A C 1
ATOM 670 O O . ILE A 1 83 ? -6.145 -5.542 2.280 1.00 95.38 83 ILE A O 1
ATOM 674 N N . GLY A 1 84 ? -5.730 -6.911 4.014 1.00 95.75 84 GLY A N 1
ATOM 675 C CA . GLY A 1 84 ? -5.833 -8.141 3.230 1.00 95.75 84 GLY A CA 1
ATOM 676 C C . GLY A 1 84 ? -7.190 -8.276 2.538 1.00 95.75 84 GLY A C 1
ATOM 677 O O . GLY A 1 84 ? -7.256 -8.588 1.350 1.00 95.75 84 GLY A O 1
ATOM 678 N N . SER A 1 85 ? -8.271 -7.965 3.253 1.00 96.50 85 SER A N 1
ATOM 679 C CA . SER A 1 85 ? -9.632 -8.034 2.715 1.00 96.50 85 SER A CA 1
ATOM 680 C C . SER A 1 85 ? -9.877 -6.966 1.644 1.00 96.50 85 SER A C 1
ATOM 682 O O . SER A 1 85 ? -10.426 -7.282 0.590 1.00 96.50 85 SER A O 1
ATOM 684 N N . VAL A 1 86 ? -9.403 -5.728 1.844 1.00 96.00 86 VAL A N 1
ATOM 685 C CA . VAL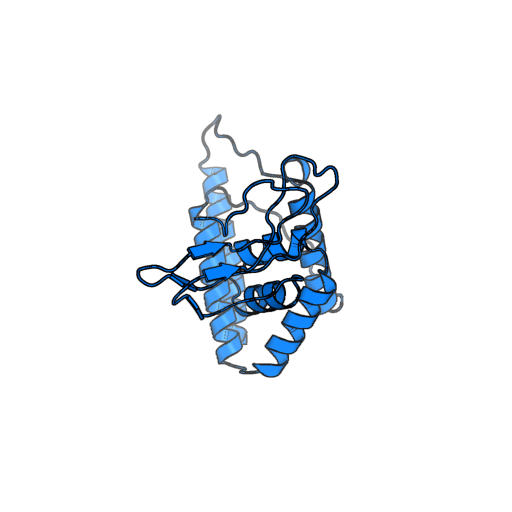 A 1 86 ? -9.471 -4.671 0.817 1.00 96.00 86 VAL A CA 1
ATOM 686 C C . VAL A 1 86 ? -8.712 -5.080 -0.447 1.00 96.00 86 VAL A C 1
ATOM 688 O O . VAL A 1 86 ? -9.243 -4.914 -1.543 1.00 96.00 86 VAL A O 1
ATOM 691 N N . VAL A 1 87 ? -7.515 -5.661 -0.320 1.00 95.38 87 VAL A N 1
ATOM 692 C CA . VAL A 1 87 ? -6.724 -6.144 -1.467 1.00 95.38 87 VAL A CA 1
ATOM 693 C C . VAL A 1 87 ? -7.491 -7.207 -2.255 1.00 95.38 87 VAL A C 1
ATOM 695 O O . VAL A 1 87 ? -7.582 -7.115 -3.476 1.00 95.38 87 VAL A O 1
ATOM 698 N N . VAL A 1 88 ? -8.098 -8.187 -1.577 1.00 95.25 88 VAL A N 1
ATOM 699 C CA . VAL A 1 88 ? -8.920 -9.217 -2.237 1.00 95.25 88 VAL A CA 1
ATOM 700 C C . VAL A 1 88 ? -10.108 -8.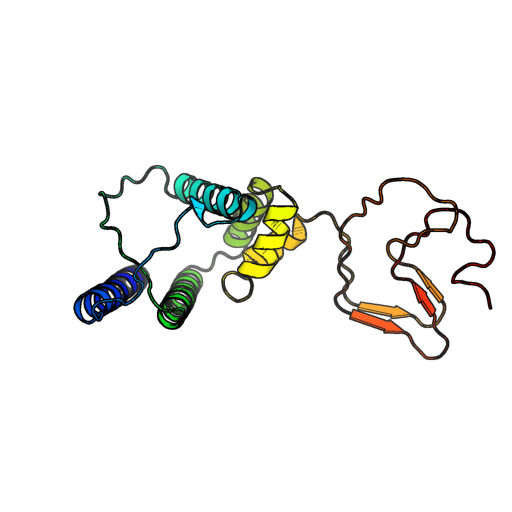594 -2.973 1.00 95.25 88 VAL A C 1
ATOM 702 O O . VAL A 1 88 ? -10.376 -8.948 -4.121 1.00 95.25 88 VAL A O 1
ATOM 705 N N . LEU A 1 89 ? -10.805 -7.642 -2.350 1.00 95.69 89 LEU A N 1
ATOM 706 C CA . LEU A 1 89 ? -11.954 -6.970 -2.960 1.00 95.69 89 LEU A CA 1
ATOM 707 C C . LEU A 1 89 ? -11.545 -6.121 -4.174 1.00 95.69 89 LEU A C 1
ATOM 709 O O . LEU A 1 89 ? -12.226 -6.159 -5.198 1.00 95.69 89 LEU A O 1
ATOM 713 N N . ILE A 1 90 ? -10.417 -5.409 -4.109 1.00 93.50 90 ILE A N 1
ATOM 714 C CA . ILE A 1 90 ? -9.876 -4.663 -5.255 1.00 93.50 90 ILE A CA 1
ATOM 715 C C . ILE A 1 90 ? -9.488 -5.621 -6.386 1.00 93.50 90 ILE A C 1
ATOM 717 O O . ILE A 1 90 ? -9.910 -5.405 -7.517 1.00 93.50 90 ILE A O 1
ATOM 721 N N . ASN A 1 91 ? -8.792 -6.723 -6.093 1.00 91.81 91 ASN A N 1
ATOM 722 C CA . ASN A 1 91 ? -8.452 -7.729 -7.106 1.00 91.81 91 ASN A CA 1
ATOM 723 C C . ASN A 1 91 ? -9.710 -8.299 -7.781 1.00 91.81 91 ASN A C 1
ATOM 725 O O . ASN A 1 91 ? -9.742 -8.487 -8.996 1.00 91.81 91 ASN A O 1
ATOM 729 N N . ASN A 1 92 ? -10.780 -8.533 -7.015 1.00 91.81 92 ASN A N 1
ATOM 730 C CA . ASN A 1 92 ? -12.060 -8.960 -7.574 1.00 91.81 92 ASN A CA 1
ATOM 731 C C . ASN A 1 92 ? -12.659 -7.898 -8.509 1.00 91.81 92 ASN A C 1
ATOM 733 O O . ASN A 1 92 ? -13.161 -8.255 -9.572 1.00 91.81 92 ASN A O 1
ATOM 737 N N . LEU A 1 93 ? -12.580 -6.607 -8.163 1.00 92.31 93 LEU A N 1
ATOM 738 C CA . LEU A 1 93 ? -13.011 -5.516 -9.051 1.00 92.31 93 LEU A CA 1
ATOM 739 C C . LEU A 1 93 ? -12.196 -5.467 -10.345 1.00 92.31 93 LEU A C 1
ATOM 741 O O . LEU A 1 93 ? -12.775 -5.320 -11.420 1.00 92.31 93 LEU A O 1
ATOM 745 N N . GLU A 1 94 ? -10.879 -5.617 -10.257 1.00 91.19 94 GLU A N 1
ATOM 746 C CA . GLU A 1 94 ? -9.993 -5.624 -11.424 1.00 91.19 94 GLU A CA 1
ATOM 747 C C . GLU A 1 94 ? -10.259 -6.824 -12.340 1.00 91.19 94 GLU A C 1
ATOM 749 O O . GLU A 1 94 ? -10.284 -6.676 -13.560 1.00 91.19 94 GLU A O 1
ATOM 754 N N . ASN A 1 95 ? -10.557 -7.992 -11.766 1.00 90.62 95 ASN A N 1
ATOM 755 C CA . ASN A 1 95 ? -10.932 -9.185 -12.527 1.00 90.62 95 ASN A CA 1
ATOM 756 C C . ASN A 1 95 ? -12.278 -9.031 -13.256 1.00 90.62 95 ASN A C 1
ATOM 758 O O . ASN A 1 95 ? -12.478 -9.637 -14.307 1.00 90.62 95 ASN A O 1
ATOM 762 N N . LEU A 1 96 ? -13.202 -8.222 -12.722 1.00 92.31 96 LEU A N 1
ATOM 763 C CA . LEU A 1 96 ? -14.475 -7.914 -13.387 1.00 92.31 96 LEU A CA 1
ATOM 764 C C . LEU A 1 96 ? -14.303 -6.949 -14.570 1.00 92.31 96 LEU A C 1
ATOM 766 O O . LEU A 1 96 ? -15.102 -6.996 -15.506 1.00 92.31 96 LEU A O 1
ATOM 770 N N . PHE A 1 97 ? -13.283 -6.086 -14.537 1.00 90.62 97 PHE A N 1
ATOM 771 C CA . PHE A 1 97 ? -12.987 -5.102 -15.584 1.00 90.62 97 PHE A CA 1
ATOM 772 C C . PHE A 1 97 ? -11.501 -5.137 -15.960 1.00 90.62 97 PHE A C 1
ATOM 774 O O . PHE A 1 97 ? -10.755 -4.211 -15.625 1.00 90.62 97 PHE A O 1
ATOM 781 N N . PRO A 1 98 ? -11.049 -6.190 -16.662 1.00 89.69 98 PRO A N 1
ATOM 782 C CA . PRO A 1 98 ? -9.638 -6.350 -16.972 1.00 89.69 98 PRO A CA 1
ATOM 783 C C . PRO A 1 98 ? -9.160 -5.224 -17.897 1.00 89.69 98 PRO A C 1
ATOM 785 O O . PRO A 1 98 ? -9.603 -5.104 -19.039 1.00 89.69 98 PRO A O 1
ATOM 788 N N . ALA A 1 99 ? -8.226 -4.409 -17.406 1.00 89.44 99 ALA A N 1
ATOM 789 C CA . ALA A 1 99 ? -7.606 -3.319 -18.161 1.00 89.44 99 ALA A CA 1
ATOM 790 C C . ALA A 1 99 ? -6.086 -3.242 -17.897 1.00 89.44 99 ALA A C 1
ATOM 792 O O . ALA A 1 99 ? -5.588 -2.210 -17.436 1.00 89.44 99 ALA A O 1
ATOM 793 N N . PRO A 1 100 ? -5.323 -4.317 -18.175 1.00 84.38 100 PRO A N 1
ATOM 794 C CA . PRO A 1 100 ? -3.948 -4.455 -17.693 1.00 84.38 100 PRO A CA 1
ATOM 795 C C . PRO A 1 100 ? -3.006 -3.366 -18.221 1.00 84.38 100 PRO A C 1
ATOM 797 O O . PRO A 1 100 ? -2.168 -2.860 -17.480 1.00 84.38 100 PRO A O 1
ATOM 800 N N . GLN A 1 101 ? -3.161 -2.935 -19.475 1.00 83.69 101 GLN A N 1
ATOM 801 C CA . GLN A 1 101 ? -2.345 -1.857 -20.040 1.00 83.69 101 GLN A CA 1
ATOM 802 C C . GLN A 1 101 ? -2.648 -0.519 -19.361 1.00 83.69 101 GLN A C 1
ATOM 804 O O . GLN A 1 101 ? -1.723 0.204 -19.003 1.00 83.69 101 GLN A O 1
ATOM 809 N N . ALA A 1 102 ? -3.928 -0.211 -19.131 1.00 87.75 102 ALA A N 1
ATOM 810 C CA . ALA A 1 102 ? -4.326 1.016 -18.450 1.00 87.75 102 ALA A CA 1
ATOM 811 C C . ALA A 1 102 ? -3.818 1.039 -17.001 1.00 87.75 102 ALA A C 1
ATOM 813 O O . ALA A 1 102 ? -3.290 2.058 -16.562 1.00 87.75 102 ALA A O 1
ATOM 814 N N . GLN A 1 103 ? -3.906 -0.089 -16.289 1.00 86.38 103 GLN A N 1
ATOM 815 C CA . GLN A 1 103 ? -3.367 -0.240 -14.935 1.00 86.38 103 GLN A CA 1
ATOM 816 C C . GLN A 1 103 ? -1.852 -0.014 -14.903 1.00 86.38 103 GLN A C 1
ATOM 818 O O . GLN A 1 103 ? -1.373 0.799 -14.119 1.00 86.38 103 GLN A O 1
ATOM 823 N N . VAL A 1 104 ? -1.091 -0.664 -15.791 1.00 87.38 104 VAL A N 1
ATOM 824 C CA . VAL A 1 104 ? 0.369 -0.485 -15.870 1.00 87.38 104 VAL A CA 1
ATOM 825 C C . VAL A 1 104 ? 0.735 0.965 -16.183 1.00 87.38 104 VAL A C 1
ATOM 827 O O . VAL A 1 104 ? 1.610 1.531 -15.527 1.00 87.38 104 VAL A O 1
ATOM 830 N N . THR A 1 105 ? 0.064 1.595 -17.150 1.00 89.56 105 THR A N 1
ATOM 831 C CA . THR A 1 105 ? 0.304 3.004 -17.490 1.00 89.56 105 THR A CA 1
ATOM 832 C C . THR A 1 105 ? 0.026 3.923 -16.303 1.00 89.56 105 THR A C 1
ATOM 834 O O . THR A 1 105 ? 0.857 4.776 -15.996 1.00 89.56 105 THR A O 1
ATOM 837 N N . LEU A 1 106 ? -1.099 3.732 -15.610 1.00 91.31 106 LEU A N 1
ATOM 838 C CA . LEU A 1 106 ? -1.475 4.533 -14.443 1.00 91.31 106 LEU A CA 1
ATOM 839 C C . LEU A 1 106 ? -0.466 4.395 -13.304 1.00 91.31 106 LEU A C 1
ATOM 841 O O . LEU A 1 106 ? -0.054 5.394 -12.722 1.00 91.31 106 LEU A O 1
ATOM 845 N N . VAL A 1 107 ? -0.045 3.171 -13.007 1.00 91.44 107 VAL A N 1
ATOM 846 C CA . VAL A 1 107 ? 0.877 2.894 -11.906 1.00 91.44 107 VAL A CA 1
ATOM 847 C C . VAL A 1 107 ? 2.290 3.413 -12.208 1.00 91.44 107 VAL A C 1
ATOM 849 O O . VAL A 1 107 ? 2.955 3.950 -11.323 1.00 91.44 107 VAL A O 1
ATOM 852 N N . ARG A 1 108 ? 2.743 3.346 -13.468 1.00 90.00 108 ARG A N 1
ATOM 853 C CA . ARG A 1 108 ? 4.001 3.983 -13.901 1.00 90.00 108 ARG A CA 1
ATOM 854 C C . ARG A 1 108 ? 3.961 5.501 -13.764 1.00 90.00 108 ARG A C 1
ATOM 856 O O . ARG A 1 108 ? 4.944 6.093 -13.332 1.00 90.00 108 ARG A O 1
ATOM 863 N N . GLN A 1 109 ? 2.834 6.126 -14.106 1.00 91.12 109 GLN A N 1
ATOM 864 C CA . GLN A 1 109 ? 2.647 7.566 -13.915 1.00 91.12 109 GLN A CA 1
ATOM 865 C C . GLN A 1 109 ? 2.715 7.949 -12.432 1.00 91.12 109 GLN A C 1
ATOM 867 O O . GLN A 1 109 ? 3.365 8.935 -12.105 1.00 91.12 109 GLN A O 1
ATOM 872 N N . GLU A 1 110 ? 2.121 7.156 -11.535 1.00 92.94 110 GLU A N 1
ATOM 873 C CA . GLU A 1 110 ? 2.219 7.392 -10.085 1.00 92.94 110 GLU A CA 1
ATOM 874 C C . GLU A 1 110 ? 3.644 7.251 -9.566 1.00 92.94 110 GLU A C 1
ATOM 876 O O . GLU A 1 110 ? 4.112 8.111 -8.826 1.00 92.94 110 GLU A O 1
ATOM 881 N N . ALA A 1 111 ? 4.351 6.190 -9.963 1.00 91.62 111 ALA A N 1
ATOM 882 C CA . ALA A 1 111 ? 5.740 5.990 -9.562 1.00 91.62 111 ALA A CA 1
ATOM 883 C C . ALA A 1 111 ? 6.640 7.135 -10.062 1.00 91.62 111 ALA A C 1
ATOM 885 O O . ALA A 1 111 ? 7.495 7.622 -9.322 1.00 91.62 111 ALA A O 1
ATOM 886 N N . ALA A 1 112 ? 6.412 7.617 -11.288 1.00 89.50 112 ALA A N 1
ATOM 887 C CA . ALA A 1 112 ? 7.114 8.776 -11.830 1.00 89.50 112 ALA A CA 1
ATOM 888 C C . ALA A 1 112 ? 6.762 10.082 -11.091 1.00 89.50 112 ALA A C 1
ATOM 890 O O . ALA A 1 112 ? 7.654 10.890 -10.848 1.00 89.50 112 ALA A O 1
ATOM 891 N N . GLU A 1 113 ? 5.494 10.285 -10.709 1.00 92.25 113 GLU A N 1
ATOM 892 C CA . GLU A 1 113 ? 5.060 11.442 -9.911 1.00 92.25 113 GLU A CA 1
ATOM 893 C C . GLU A 1 113 ? 5.678 11.432 -8.507 1.00 92.25 113 GLU A C 1
ATOM 895 O O . GLU A 1 113 ? 6.028 12.490 -7.988 1.00 92.25 113 GLU A O 1
ATOM 900 N N . ILE A 1 114 ? 5.847 10.251 -7.907 1.00 92.75 114 ILE A N 1
ATOM 901 C CA . ILE A 1 114 ? 6.532 10.103 -6.621 1.00 92.75 114 ILE A CA 1
ATOM 902 C C . ILE A 1 114 ? 7.994 10.529 -6.757 1.00 92.75 114 ILE A C 1
ATOM 904 O O . ILE A 1 114 ? 8.432 11.350 -5.957 1.00 92.75 114 ILE A O 1
ATOM 908 N N . GLY A 1 115 ? 8.718 9.998 -7.755 1.00 83.38 115 GLY A N 1
ATOM 909 C CA . GLY A 1 115 ? 10.032 10.452 -8.249 1.00 83.38 115 GLY A CA 1
ATOM 910 C C . GLY A 1 115 ? 11.224 10.412 -7.275 1.00 83.38 115 GLY A C 1
ATOM 911 O O . GLY A 1 115 ? 12.364 10.215 -7.694 1.00 83.38 115 GLY A O 1
ATOM 912 N N . ASP A 1 116 ? 10.993 10.572 -5.975 1.00 89.56 116 ASP A N 1
ATOM 913 C CA . ASP A 1 116 ? 11.999 10.559 -4.928 1.00 89.56 116 ASP A CA 1
ATOM 914 C C . ASP A 1 116 ? 12.489 9.128 -4.677 1.00 89.56 116 ASP A C 1
ATOM 916 O O . ASP A 1 116 ? 11.724 8.210 -4.369 1.00 89.56 116 ASP A O 1
ATOM 920 N N . LYS A 1 117 ? 13.807 8.937 -4.785 1.00 88.25 117 LYS A N 1
ATOM 921 C CA . LYS A 1 117 ? 14.448 7.624 -4.645 1.00 88.25 117 LYS A CA 1
ATOM 922 C C . LYS A 1 117 ? 14.156 6.970 -3.291 1.00 88.25 117 LYS A C 1
ATOM 924 O O . LYS A 1 117 ? 13.942 5.761 -3.241 1.00 88.25 117 LYS A O 1
ATOM 929 N N . LYS A 1 118 ? 14.154 7.735 -2.194 1.00 89.50 118 LYS A N 1
ATOM 930 C CA . LYS A 1 118 ? 13.904 7.190 -0.851 1.00 89.50 118 LYS A CA 1
ATOM 931 C C . LYS A 1 118 ? 12.441 6.775 -0.714 1.00 89.50 118 LYS A C 1
ATOM 933 O O . LYS A 1 118 ? 12.162 5.714 -0.165 1.00 89.50 118 LYS A O 1
ATOM 938 N N . PHE A 1 119 ? 11.516 7.558 -1.263 1.00 93.44 119 PHE A N 1
ATOM 939 C CA . PHE A 1 119 ? 10.098 7.199 -1.316 1.00 93.44 119 PHE A CA 1
ATOM 940 C C . PHE A 1 119 ? 9.859 5.924 -2.117 1.00 93.44 119 PHE A C 1
ATOM 942 O O . PHE A 1 119 ? 9.181 5.022 -1.631 1.00 93.44 119 PHE A O 1
ATOM 949 N N . LEU A 1 120 ? 10.461 5.804 -3.299 1.00 91.19 120 LEU A N 1
ATOM 950 C CA . LEU A 1 120 ? 10.323 4.619 -4.145 1.00 91.19 120 LEU A CA 1
ATOM 951 C C . LEU A 1 120 ? 10.892 3.354 -3.479 1.00 91.19 120 LEU A C 1
ATOM 953 O O . LEU A 1 120 ? 10.275 2.295 -3.569 1.00 91.19 120 LEU A O 1
ATOM 957 N N . GLN A 1 121 ? 11.999 3.465 -2.735 1.00 89.94 121 GLN A N 1
ATOM 958 C CA . GLN A 1 121 ? 12.538 2.361 -1.923 1.00 89.94 121 GLN A CA 1
ATOM 959 C C . GLN A 1 121 ? 11.586 1.940 -0.794 1.00 89.94 121 GLN A C 1
ATOM 961 O O . GLN A 1 121 ? 11.417 0.749 -0.528 1.00 89.94 121 GLN A O 1
ATOM 966 N N . VAL A 1 122 ? 10.940 2.898 -0.123 1.00 92.06 122 VAL A N 1
ATOM 967 C CA . VAL A 1 122 ? 9.926 2.582 0.894 1.00 92.06 122 VAL A CA 1
ATOM 968 C C . VAL A 1 122 ? 8.715 1.908 0.245 1.00 92.06 122 VAL A C 1
ATOM 970 O O . VAL A 1 122 ? 8.259 0.884 0.753 1.00 92.06 122 VAL A O 1
ATOM 973 N N . ILE A 1 123 ? 8.237 2.421 -0.894 1.00 93.12 123 ILE A N 1
ATOM 974 C CA . ILE A 1 123 ? 7.119 1.846 -1.660 1.00 93.12 123 ILE A CA 1
ATOM 975 C C . ILE A 1 123 ? 7.406 0.405 -2.067 1.00 93.12 123 ILE A C 1
ATOM 977 O O . ILE A 1 123 ? 6.542 -0.449 -1.881 1.00 93.12 123 ILE A O 1
ATOM 981 N N . GLU A 1 124 ? 8.606 0.113 -2.574 1.00 89.06 124 GLU A N 1
ATOM 982 C CA . GLU A 1 124 ? 8.996 -1.246 -2.958 1.00 89.06 124 GLU A CA 1
ATOM 983 C C . GLU A 1 124 ? 8.761 -2.247 -1.814 1.00 89.06 124 GLU A C 1
ATOM 985 O O . GLU A 1 124 ? 8.229 -3.342 -2.030 1.00 89.06 124 GLU A O 1
ATOM 990 N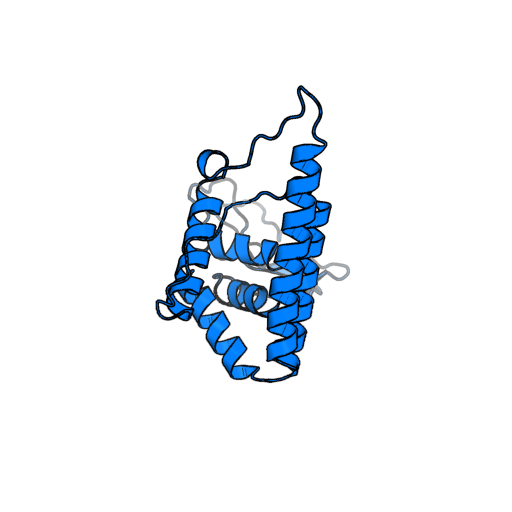 N . ASN A 1 125 ? 9.113 -1.844 -0.591 1.00 88.31 125 ASN A N 1
ATOM 991 C CA . ASN A 1 125 ? 8.965 -2.664 0.603 1.00 88.31 125 ASN A CA 1
ATOM 992 C C . ASN A 1 125 ? 7.503 -2.786 1.052 1.00 88.31 125 ASN A C 1
ATOM 994 O O . ASN A 1 125 ? 7.036 -3.901 1.292 1.00 88.31 125 ASN A O 1
ATOM 998 N N . VAL A 1 126 ? 6.766 -1.674 1.153 1.00 91.31 126 VAL A N 1
ATOM 999 C CA . VAL A 1 126 ? 5.393 -1.682 1.704 1.00 91.31 126 VAL A CA 1
ATOM 1000 C C . VAL A 1 126 ? 4.346 -2.203 0.720 1.00 91.31 126 VAL A C 1
ATOM 1002 O O . VAL A 1 126 ? 3.318 -2.727 1.138 1.00 91.31 126 VAL A O 1
ATOM 1005 N N . ALA A 1 127 ? 4.602 -2.117 -0.588 1.00 92.12 127 ALA A N 1
ATOM 1006 C CA . ALA A 1 127 ? 3.707 -2.645 -1.615 1.00 92.12 127 ALA A CA 1
ATOM 1007 C C . ALA A 1 127 ? 3.793 -4.177 -1.745 1.00 92.12 127 ALA A C 1
ATOM 1009 O O . ALA A 1 127 ? 2.968 -4.799 -2.424 1.00 92.12 127 ALA A O 1
ATOM 1010 N N . LYS A 1 128 ? 4.769 -4.823 -1.092 1.00 88.56 128 LYS A N 1
ATOM 1011 C CA . LYS A 1 128 ? 4.924 -6.279 -1.103 1.00 88.56 128 LYS A CA 1
ATOM 1012 C C . LYS A 1 128 ? 3.693 -6.957 -0.493 1.00 88.56 128 LYS A C 1
ATOM 1014 O O . LYS A 1 128 ? 3.404 -6.807 0.686 1.00 88.56 128 LYS A O 1
ATOM 1019 N N . GLY A 1 129 ? 2.992 -7.745 -1.307 1.00 81.44 129 GLY A N 1
ATOM 1020 C CA . GLY A 1 129 ? 1.776 -8.453 -0.892 1.00 81.44 129 GLY A CA 1
ATOM 1021 C C . GLY A 1 129 ? 0.513 -7.586 -0.852 1.00 81.44 129 GLY A C 1
ATOM 1022 O O . GLY A 1 129 ? -0.553 -8.119 -0.570 1.00 81.44 129 GLY A O 1
ATOM 1023 N N . VAL A 1 130 ? 0.618 -6.290 -1.168 1.00 89.75 130 VAL A N 1
ATOM 1024 C CA . VAL A 1 130 ? -0.520 -5.356 -1.216 1.00 89.75 130 VAL A CA 1
ATOM 1025 C C . VAL A 1 130 ? -0.789 -4.896 -2.647 1.00 89.75 130 VAL A C 1
ATOM 1027 O O . VAL A 1 130 ? -1.927 -4.938 -3.095 1.00 89.75 130 VAL A O 1
ATOM 1030 N N . HIS A 1 131 ? 0.250 -4.488 -3.384 1.00 90.44 131 HIS A N 1
ATOM 1031 C CA . HIS A 1 131 ? 0.108 -3.942 -4.734 1.00 90.44 131 HIS A CA 1
ATOM 1032 C C . HIS A 1 131 ? 1.330 -4.281 -5.604 1.00 90.44 131 HIS A C 1
ATOM 1034 O O . HIS A 1 131 ? 2.313 -3.543 -5.667 1.00 90.44 131 HIS A O 1
ATOM 1040 N N . SER A 1 132 ? 1.267 -5.413 -6.310 1.00 90.00 132 SER A N 1
ATOM 1041 C CA . SER A 1 132 ? 2.387 -5.935 -7.114 1.00 90.00 132 SER A CA 1
ATOM 1042 C C . SER A 1 132 ? 2.817 -4.985 -8.235 1.00 90.00 132 SER A C 1
ATOM 1044 O O . SER A 1 132 ? 4.008 -4.729 -8.381 1.00 90.00 132 SER A O 1
ATOM 1046 N N . LEU A 1 133 ? 1.862 -4.411 -8.975 1.00 89.62 133 LEU A N 1
ATOM 1047 C CA . LEU A 1 133 ? 2.163 -3.470 -10.058 1.00 89.62 133 LEU A CA 1
ATOM 1048 C C . LEU A 1 133 ? 2.888 -2.215 -9.556 1.00 89.62 133 LEU A C 1
ATOM 1050 O O . LEU A 1 133 ? 3.846 -1.781 -10.188 1.00 89.62 133 LEU A O 1
ATOM 1054 N N . LEU A 1 134 ? 2.471 -1.653 -8.413 1.00 91.88 134 LEU A N 1
ATOM 1055 C CA . LEU A 1 134 ? 3.106 -0.468 -7.830 1.00 91.88 134 LEU A CA 1
ATOM 1056 C C . LEU A 1 134 ? 4.535 -0.762 -7.393 1.00 91.88 134 LEU A C 1
ATOM 1058 O O . LEU A 1 134 ? 5.432 0.038 -7.645 1.00 91.88 134 LEU A O 1
ATOM 1062 N N . ARG A 1 135 ? 4.764 -1.943 -6.812 1.00 90.75 135 ARG A N 1
ATOM 1063 C CA . ARG A 1 135 ? 6.115 -2.409 -6.502 1.00 90.75 135 ARG A CA 1
ATOM 1064 C C . ARG A 1 135 ? 6.981 -2.485 -7.761 1.00 90.75 135 ARG A C 1
ATOM 1066 O O . ARG A 1 135 ? 8.092 -1.967 -7.752 1.00 90.75 135 ARG A O 1
ATOM 1073 N N . THR A 1 136 ? 6.486 -3.110 -8.830 1.00 87.75 136 THR A N 1
ATOM 1074 C CA . THR A 1 136 ? 7.232 -3.232 -10.091 1.00 87.75 136 THR A CA 1
ATOM 1075 C C . THR A 1 136 ? 7.522 -1.868 -10.707 1.00 87.75 136 THR A C 1
ATOM 1077 O O . THR A 1 136 ? 8.658 -1.607 -11.082 1.00 87.75 136 THR A O 1
ATOM 1080 N N . ALA A 1 137 ? 6.544 -0.964 -10.754 1.00 88.56 137 ALA A N 1
ATOM 1081 C CA . ALA A 1 137 ? 6.764 0.378 -11.281 1.00 88.56 137 ALA A CA 1
ATOM 1082 C C . ALA A 1 137 ? 7.761 1.181 -10.433 1.00 88.56 137 ALA A C 1
ATOM 1084 O O . ALA A 1 137 ? 8.607 1.876 -10.986 1.00 88.56 137 ALA A O 1
ATOM 1085 N N . ALA A 1 138 ? 7.724 1.053 -9.103 1.00 88.81 138 ALA A N 1
ATOM 1086 C CA . ALA A 1 138 ? 8.719 1.687 -8.244 1.00 88.81 138 ALA A CA 1
ATOM 1087 C C . ALA A 1 138 ? 10.138 1.172 -8.545 1.00 88.81 138 ALA A C 1
ATOM 1089 O O . ALA A 1 138 ? 11.068 1.970 -8.634 1.00 88.81 138 ALA A O 1
ATOM 1090 N N . GLN A 1 139 ? 10.293 -0.135 -8.781 1.00 83.94 139 GLN A N 1
ATOM 1091 C CA . GLN A 1 139 ? 11.564 -0.736 -9.200 1.00 83.94 139 GLN A CA 1
ATOM 1092 C C . GLN A 1 139 ? 12.031 -0.241 -10.576 1.00 83.94 139 GLN A C 1
ATOM 1094 O O . GLN A 1 139 ? 13.224 -0.037 -10.763 1.00 83.94 139 GLN A O 1
ATOM 1099 N N . GLU A 1 140 ? 11.115 -0.034 -11.527 1.00 82.62 140 GLU A N 1
ATOM 1100 C CA . GLU A 1 140 ? 11.440 0.498 -12.859 1.00 82.62 140 GLU A CA 1
ATOM 1101 C C . GLU A 1 140 ? 11.911 1.961 -12.814 1.00 82.62 140 GLU A C 1
ATOM 1103 O O . GLU A 1 140 ? 12.760 2.354 -13.611 1.00 82.62 140 GLU A O 1
ATOM 1108 N N . VAL A 1 141 ? 11.360 2.772 -11.902 1.00 81.12 141 VAL A N 1
ATOM 1109 C CA . VAL A 1 141 ? 11.717 4.197 -11.762 1.00 81.12 141 VAL A CA 1
ATOM 1110 C C . VAL A 1 141 ? 13.002 4.388 -10.949 1.00 81.12 141 VAL A C 1
ATOM 1112 O O . VAL A 1 141 ? 13.716 5.372 -11.147 1.00 81.12 141 VAL A O 1
ATOM 1115 N N . LEU A 1 142 ? 13.328 3.462 -10.041 1.00 77.50 142 LEU A N 1
ATOM 1116 C CA . LEU A 1 142 ? 14.563 3.534 -9.267 1.00 77.50 142 LEU A CA 1
ATOM 1117 C C . LEU A 1 142 ? 15.789 3.459 -10.196 1.00 77.50 142 LEU A C 1
ATOM 1119 O O . LEU A 1 142 ? 15.962 2.472 -10.909 1.00 77.50 142 LEU A O 1
ATOM 1123 N N . PRO A 1 143 ? 16.690 4.461 -10.173 1.00 62.47 143 PRO A N 1
ATOM 1124 C CA . PRO A 1 143 ? 17.886 4.431 -11.003 1.00 62.47 143 PRO A CA 1
ATOM 1125 C C . PRO A 1 143 ? 18.806 3.290 -10.546 1.00 62.47 143 PRO A C 1
ATOM 1127 O O . PRO A 1 143 ? 19.351 3.316 -9.434 1.00 62.47 143 PRO A O 1
ATOM 1130 N N . GLY A 1 144 ? 18.970 2.286 -11.407 1.00 60.62 144 GLY A N 1
ATOM 1131 C CA . GLY A 1 144 ? 19.716 1.069 -11.110 1.00 60.62 144 GLY A CA 1
ATOM 1132 C C . GLY A 1 144 ? 19.637 0.029 -12.224 1.00 60.62 144 GLY A C 1
ATOM 1133 O O . GLY A 1 144 ? 18.641 -0.058 -12.936 1.00 60.62 144 GLY A O 1
ATOM 1134 N N . HIS A 1 145 ? 20.685 -0.777 -12.382 1.00 59.25 145 HIS A N 1
ATOM 1135 C CA . HIS A 1 145 ? 20.648 -1.930 -13.277 1.00 59.25 145 HIS A CA 1
ATOM 1136 C C . HIS A 1 145 ? 20.043 -3.130 -12.540 1.00 59.25 145 HIS A C 1
ATOM 1138 O O . HIS A 1 145 ? 20.477 -3.457 -11.433 1.00 59.25 145 HIS A O 1
ATOM 1144 N N . LYS A 1 146 ? 19.054 -3.800 -13.143 1.00 59.38 146 LYS A N 1
ATOM 1145 C CA . LYS A 1 146 ? 18.531 -5.071 -12.631 1.00 59.38 146 LYS A CA 1
ATOM 1146 C C . LYS A 1 146 ? 19.125 -6.237 -13.414 1.00 59.38 146 LYS A C 1
ATOM 1148 O O . LYS A 1 146 ? 18.934 -6.334 -14.624 1.00 59.38 146 LYS A O 1
ATOM 1153 N N . PHE A 1 147 ? 19.797 -7.144 -12.717 1.00 61.84 147 PHE A N 1
ATOM 1154 C CA . PHE A 1 147 ? 20.398 -8.339 -13.300 1.00 61.84 147 PHE A CA 1
ATOM 1155 C C . PHE A 1 147 ? 19.665 -9.586 -12.795 1.00 61.84 147 PHE A C 1
ATOM 1157 O O . PHE A 1 147 ? 19.614 -9.845 -11.595 1.00 61.84 147 PHE A O 1
ATOM 1164 N N . LEU A 1 148 ? 19.066 -10.355 -13.708 1.00 55.91 148 LEU A N 1
ATOM 1165 C CA . LEU A 1 148 ? 18.169 -11.464 -13.351 1.00 55.91 148 LEU A CA 1
ATOM 1166 C C . LEU A 1 148 ? 18.921 -12.766 -13.014 1.00 55.91 148 LEU A C 1
ATOM 1168 O O . LEU A 1 148 ? 18.665 -13.399 -11.990 1.00 55.91 148 LEU A O 1
ATOM 1172 N N . LYS A 1 149 ? 19.864 -13.172 -13.869 1.00 70.19 149 LYS A N 1
ATOM 1173 C CA . LYS A 1 149 ? 20.687 -14.370 -13.667 1.00 70.19 149 LYS A CA 1
ATOM 1174 C C . LYS A 1 149 ? 22.115 -14.111 -14.120 1.00 70.19 149 LYS A C 1
ATOM 1176 O O . LYS A 1 149 ? 22.366 -13.993 -15.317 1.00 70.19 149 LYS A O 1
ATOM 1181 N N . ILE A 1 150 ? 23.038 -14.046 -13.167 1.00 64.62 150 ILE A N 1
ATOM 1182 C CA . ILE A 1 150 ? 24.474 -13.942 -13.438 1.00 64.62 150 ILE A CA 1
ATOM 1183 C C . ILE A 1 150 ? 25.113 -15.302 -13.158 1.00 64.62 150 ILE A C 1
ATOM 1185 O O . ILE A 1 150 ? 24.994 -15.808 -12.049 1.00 64.62 150 ILE A O 1
ATOM 1189 N N . VAL A 1 151 ? 25.795 -15.878 -14.151 1.00 72.88 151 VAL A N 1
ATOM 1190 C CA . VAL A 1 151 ? 26.605 -17.096 -13.990 1.00 72.88 151 VAL A CA 1
ATOM 1191 C C . VAL A 1 151 ? 28.062 -16.748 -14.270 1.00 72.88 151 VAL A C 1
ATOM 1193 O O . VAL A 1 151 ? 28.395 -16.276 -15.357 1.00 72.88 151 VAL A O 1
ATOM 1196 N N . VAL A 1 152 ? 28.928 -16.978 -13.290 1.00 74.75 152 VAL A N 1
ATOM 1197 C CA . VAL A 1 152 ? 30.347 -16.631 -13.314 1.00 74.75 152 VAL A CA 1
ATOM 1198 C C . VAL A 1 152 ? 31.176 -17.912 -13.354 1.00 74.75 152 VAL A C 1
ATOM 1200 O O . VAL A 1 152 ? 31.274 -18.629 -12.363 1.00 74.75 152 VAL A O 1
ATOM 1203 N N . ARG A 1 153 ? 31.807 -18.187 -14.501 1.00 76.50 153 ARG A N 1
ATOM 1204 C CA . ARG A 1 153 ? 32.656 -19.378 -14.739 1.00 76.50 153 ARG A CA 1
ATOM 1205 C C . ARG A 1 153 ? 34.158 -19.095 -14.634 1.00 76.50 153 ARG A C 1
ATOM 1207 O O . ARG A 1 153 ? 34.974 -19.745 -15.277 1.00 76.50 153 ARG A O 1
ATOM 1214 N N . GLY A 1 154 ? 34.508 -18.055 -13.890 1.00 77.56 154 GLY A N 1
ATOM 1215 C CA . GLY A 1 154 ? 35.837 -17.459 -13.864 1.00 77.56 154 GLY A CA 1
ATOM 1216 C C . GLY A 1 154 ? 35.796 -16.171 -13.056 1.00 77.56 154 GLY A C 1
ATOM 1217 O O . GLY A 1 154 ? 35.141 -16.103 -12.027 1.00 77.56 154 GLY A O 1
ATOM 1218 N N . GLN A 1 155 ? 36.466 -15.128 -13.505 1.00 76.12 155 GLN A N 1
ATOM 1219 C CA . GLN A 1 155 ? 36.552 -13.866 -12.779 1.00 76.12 155 GLN A CA 1
ATOM 1220 C C . GLN A 1 155 ? 35.511 -12.851 -13.306 1.00 76.12 155 GLN A C 1
ATOM 1222 O O . GLN A 1 155 ? 35.431 -12.650 -14.513 1.00 76.12 155 GLN A O 1
ATOM 1227 N N . ALA A 1 156 ? 34.684 -12.240 -12.447 1.00 68.00 156 ALA A N 1
ATOM 1228 C CA . ALA A 1 156 ? 33.636 -11.284 -12.837 1.00 68.00 156 ALA A CA 1
ATOM 1229 C C . ALA A 1 156 ? 33.526 -10.076 -11.893 1.00 68.00 156 ALA A C 1
ATOM 1231 O O . ALA A 1 156 ? 33.490 -10.249 -10.685 1.00 68.00 156 ALA A O 1
ATOM 1232 N N . GLN A 1 157 ? 33.398 -8.853 -12.417 1.00 68.25 157 GLN A N 1
ATOM 1233 C CA . GLN A 1 157 ? 33.192 -7.634 -11.620 1.00 68.25 157 GLN A CA 1
ATOM 1234 C C . GLN A 1 157 ? 31.858 -6.919 -11.954 1.00 68.25 157 GLN A C 1
ATOM 1236 O O . GLN A 1 157 ? 31.523 -6.832 -13.131 1.00 68.25 157 GLN A O 1
ATOM 1241 N N . THR A 1 158 ? 31.089 -6.386 -10.986 1.00 62.00 158 THR A N 1
ATOM 1242 C CA . THR A 1 158 ? 29.746 -5.777 -11.164 1.00 62.00 158 THR A CA 1
ATOM 1243 C C . THR A 1 158 ? 29.228 -4.864 -10.000 1.00 62.00 158 THR A C 1
ATOM 1245 O O . THR A 1 158 ? 28.434 -5.318 -9.199 1.00 62.00 158 THR A O 1
ATOM 1248 N N . GLY A 1 159 ? 29.580 -3.586 -9.803 1.00 60.22 159 GLY A N 1
ATOM 1249 C CA . GLY A 1 159 ? 29.070 -2.755 -8.655 1.00 60.22 159 GLY A CA 1
ATOM 1250 C C . GLY A 1 159 ? 30.001 -1.596 -8.250 1.00 60.22 159 GLY A C 1
ATOM 1251 O O . GLY A 1 159 ? 30.587 -1.097 -9.198 1.00 60.22 159 GLY A O 1
ATOM 1252 N N . ASN A 1 160 ? 30.223 -1.280 -6.923 1.00 59.00 160 ASN A N 1
ATOM 1253 C CA . ASN A 1 160 ? 31.330 -0.450 -6.306 1.00 59.00 160 ASN A CA 1
ATOM 1254 C C . ASN A 1 160 ? 32.421 -1.175 -5.360 1.00 59.00 160 ASN A C 1
ATOM 1256 O O . ASN A 1 160 ? 32.067 -2.086 -4.641 1.00 59.00 160 ASN A O 1
ATOM 1260 N N . MET A 1 161 ? 33.746 -0.888 -5.369 1.00 60.50 161 MET A N 1
ATOM 1261 C CA . MET A 1 161 ? 34.969 -1.366 -4.616 1.00 60.50 161 MET A CA 1
ATOM 1262 C C . MET A 1 161 ? 35.847 -0.113 -4.334 1.00 60.50 161 MET A C 1
ATOM 1264 O O . MET A 1 161 ? 35.627 0.877 -4.980 1.00 60.50 161 MET A O 1
ATOM 1268 N N . TYR A 1 162 ? 36.763 -0.005 -3.364 1.00 54.06 162 TYR A N 1
ATOM 1269 C CA . TYR A 1 162 ? 37.382 1.310 -3.014 1.00 54.06 162 TYR A CA 1
ATOM 1270 C C . TYR A 1 162 ? 38.738 1.190 -2.340 1.00 54.06 162 TYR A C 1
ATOM 1272 O O . TYR A 1 162 ? 38.840 0.534 -1.313 1.00 54.06 162 TYR A O 1
ATOM 1280 N N . SER A 1 163 ? 39.785 1.801 -2.850 1.00 59.31 163 SER A N 1
ATOM 1281 C CA . SER A 1 163 ? 41.123 1.587 -2.355 1.00 59.31 163 SER A CA 1
ATOM 1282 C C . SER A 1 163 ? 41.500 2.299 -1.079 1.00 59.31 163 SER A C 1
ATOM 1284 O O . SER A 1 163 ? 40.877 3.280 -0.678 1.00 59.31 163 SER A O 1
ATOM 1286 N N . SER A 1 164 ? 42.684 1.907 -0.609 1.00 52.16 164 SER A N 1
ATOM 1287 C CA . SER A 1 164 ? 43.384 2.504 0.512 1.00 52.16 164 SER A CA 1
ATOM 1288 C C . SER A 1 164 ? 43.598 4.024 0.450 1.00 52.16 164 SER A C 1
ATOM 1290 O O . SER A 1 164 ? 43.557 4.649 1.507 1.00 52.16 164 SER A O 1
ATOM 1292 N N . ASN A 1 165 ? 43.798 4.651 -0.718 1.00 52.09 165 ASN A N 1
ATOM 1293 C CA . ASN A 1 165 ? 44.082 6.096 -0.793 1.00 52.09 165 ASN A CA 1
ATOM 1294 C C . ASN A 1 165 ? 42.890 6.968 -1.223 1.00 52.09 165 ASN A C 1
ATOM 1296 O O . ASN A 1 165 ? 43.031 8.189 -1.329 1.00 52.09 165 ASN A O 1
ATOM 1300 N N . TRP A 1 166 ? 41.723 6.373 -1.475 1.00 45.09 166 TRP A N 1
ATOM 1301 C CA . TRP A 1 166 ? 40.579 7.124 -1.979 1.00 45.09 166 TRP A CA 1
ATOM 1302 C C . TRP A 1 166 ? 39.968 8.022 -0.913 1.00 45.09 166 TRP A C 1
ATOM 1304 O O . TRP A 1 166 ? 39.740 7.608 0.224 1.00 45.09 166 TRP A O 1
ATOM 1314 N N . ARG A 1 167 ? 39.657 9.260 -1.305 1.00 46.50 167 ARG A N 1
ATOM 1315 C CA . ARG A 1 167 ? 38.877 10.205 -0.503 1.00 46.50 167 ARG A CA 1
ATOM 1316 C C . ARG A 1 167 ? 37.854 10.904 -1.401 1.00 46.50 167 ARG A C 1
ATOM 1318 O O . ARG A 1 167 ? 38.229 11.686 -2.267 1.00 46.50 167 ARG A O 1
ATOM 1325 N N . GLY A 1 168 ? 36.570 10.614 -1.194 1.00 50.69 168 GLY A N 1
ATOM 1326 C CA . GLY A 1 168 ? 35.437 11.185 -1.931 1.00 50.69 168 GLY A CA 1
ATOM 1327 C C . GLY A 1 168 ? 34.093 10.702 -1.369 1.00 50.69 168 GLY A C 1
ATOM 1328 O O . GLY A 1 168 ? 34.063 10.036 -0.336 1.00 50.69 168 GLY A O 1
ATOM 1329 N N . THR A 1 169 ? 32.980 11.021 -2.038 1.00 43.62 169 THR A N 1
ATOM 1330 C CA . THR A 1 169 ? 31.648 10.475 -1.710 1.00 43.62 169 THR A CA 1
ATOM 1331 C C . THR A 1 169 ? 31.238 9.460 -2.773 1.00 43.62 169 THR A C 1
ATOM 1333 O O . THR A 1 169 ? 31.141 9.787 -3.953 1.00 43.62 169 THR A O 1
ATOM 1336 N N . ALA A 1 170 ? 30.977 8.226 -2.352 1.00 45.22 170 ALA A N 1
ATOM 1337 C CA . ALA A 1 170 ? 30.463 7.143 -3.181 1.00 45.22 170 ALA A CA 1
ATOM 1338 C C . ALA A 1 170 ? 28.963 7.336 -3.457 1.00 45.22 170 ALA A C 1
ATOM 1340 O O . ALA A 1 170 ? 28.156 7.178 -2.543 1.00 45.22 170 ALA A O 1
ATOM 1341 N N . THR A 1 171 ? 28.553 7.657 -4.686 1.00 48.44 171 THR A N 1
ATOM 1342 C CA . THR A 1 171 ? 27.121 7.669 -5.052 1.00 48.44 171 THR A CA 1
ATOM 1343 C C . THR A 1 171 ? 26.868 6.790 -6.270 1.00 48.44 171 THR A C 1
ATOM 1345 O O . THR A 1 171 ? 26.941 7.241 -7.404 1.00 48.44 171 THR A O 1
ATOM 1348 N N . GLY A 1 172 ? 26.566 5.513 -6.016 1.00 49.03 172 GLY A N 1
ATOM 1349 C CA . GLY A 1 172 ? 26.206 4.533 -7.042 1.00 49.03 172 GLY A CA 1
ATOM 1350 C C . GLY A 1 172 ? 24.690 4.394 -7.234 1.00 49.03 172 GLY A C 1
ATOM 1351 O O . GLY A 1 172 ? 23.903 4.456 -6.278 1.00 49.03 172 GLY A O 1
ATOM 1352 N N . ALA A 1 173 ? 24.273 4.188 -8.486 1.00 52.50 173 ALA A N 1
ATOM 1353 C CA . ALA A 1 173 ? 22.934 3.714 -8.832 1.00 52.50 173 ALA A CA 1
ATOM 1354 C C . ALA A 1 173 ? 22.685 2.344 -8.170 1.00 52.50 173 ALA A C 1
ATOM 1356 O O . ALA A 1 173 ? 23.585 1.508 -8.092 1.00 52.50 173 ALA A O 1
ATOM 1357 N N . SER A 1 174 ? 21.481 2.115 -7.640 1.00 54.78 174 SER A N 1
ATOM 1358 C CA . SER A 1 174 ? 21.174 0.897 -6.881 1.00 54.78 174 SER A CA 1
ATOM 1359 C C . SER A 1 174 ? 21.028 -0.288 -7.831 1.00 54.78 174 SER A C 1
ATOM 1361 O O . SER A 1 174 ? 19.943 -0.516 -8.350 1.00 54.78 174 SER A O 1
ATOM 1363 N N . SER A 1 175 ? 22.106 -1.032 -8.080 1.00 57.03 175 SER A N 1
ATOM 1364 C CA . SER A 1 175 ? 22.016 -2.267 -8.865 1.00 57.03 175 SER A CA 1
ATOM 1365 C C . SER A 1 175 ? 21.386 -3.380 -8.024 1.00 57.03 175 SER A C 1
ATOM 1367 O O . SER A 1 175 ? 21.816 -3.621 -6.896 1.00 57.03 175 SER A O 1
ATOM 1369 N N . GLN A 1 176 ? 20.355 -4.035 -8.560 1.00 53.69 176 GLN A N 1
ATOM 1370 C CA . GLN A 1 176 ? 19.670 -5.161 -7.922 1.00 53.69 176 GLN A CA 1
ATOM 1371 C C . GLN A 1 176 ? 19.987 -6.453 -8.681 1.00 53.69 176 GLN A C 1
ATOM 1373 O O . GLN A 1 176 ? 19.934 -6.493 -9.911 1.00 53.69 176 GLN A O 1
ATOM 1378 N N . TYR A 1 177 ? 20.290 -7.517 -7.943 1.00 52.81 177 TYR A N 1
ATOM 1379 C CA . TYR A 1 177 ? 20.653 -8.821 -8.491 1.00 52.81 177 TYR A CA 1
ATOM 1380 C C . TYR A 1 177 ? 19.653 -9.856 -7.978 1.00 52.81 177 TYR A C 1
ATOM 1382 O O . TYR A 1 177 ? 19.577 -10.069 -6.770 1.00 52.81 177 TYR A O 1
ATOM 1390 N N . ASP A 1 178 ? 18.885 -10.485 -8.872 1.00 47.50 178 ASP A N 1
ATOM 1391 C CA . ASP A 1 178 ? 17.919 -11.521 -8.473 1.00 47.50 178 ASP A CA 1
ATOM 1392 C C . ASP A 1 178 ? 18.644 -12.839 -8.137 1.00 47.50 178 ASP A C 1
ATOM 1394 O O . ASP A 1 178 ? 18.263 -13.531 -7.195 1.00 47.50 178 ASP A O 1
ATOM 1398 N N . SER A 1 179 ? 19.703 -13.192 -8.882 1.00 44.19 179 SER A N 1
ATOM 1399 C CA . SER A 1 179 ? 20.544 -14.364 -8.600 1.00 44.19 179 SER A CA 1
ATOM 1400 C C . SER A 1 179 ? 21.966 -14.236 -9.163 1.00 44.19 179 SER A C 1
ATOM 1402 O O . SER A 1 179 ? 22.170 -13.727 -10.270 1.00 44.19 179 SER A O 1
ATOM 1404 N N . VAL A 1 180 ? 22.951 -14.720 -8.396 1.00 52.41 180 VAL A N 1
ATOM 1405 C CA . VAL A 1 180 ? 24.375 -14.760 -8.765 1.00 52.41 180 VAL A CA 1
ATOM 1406 C C . VAL A 1 180 ? 24.917 -16.147 -8.444 1.00 52.41 180 VAL A C 1
ATOM 1408 O O . VAL A 1 180 ? 24.886 -16.580 -7.295 1.00 52.41 180 VAL A O 1
ATOM 1411 N N . GLU A 1 181 ? 25.426 -16.831 -9.458 1.00 64.94 181 GLU A N 1
ATOM 1412 C CA . GLU A 1 181 ? 26.016 -18.161 -9.358 1.00 64.94 181 GLU A CA 1
ATOM 1413 C C . GLU A 1 181 ? 27.494 -18.085 -9.751 1.00 64.94 181 GLU A C 1
ATOM 1415 O O . GLU A 1 181 ? 27.822 -1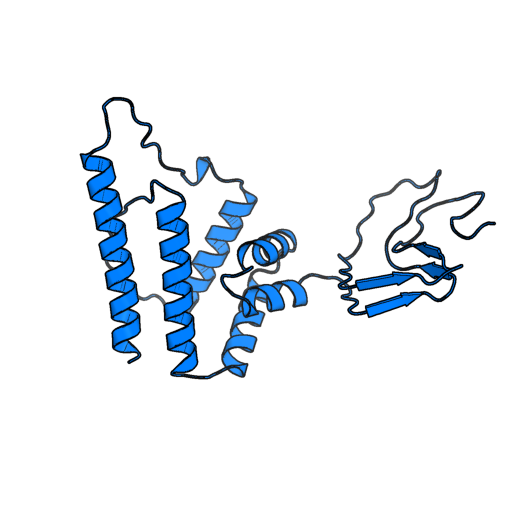7.626 -10.843 1.00 64.94 181 GLU A O 1
ATOM 1420 N N . VAL A 1 182 ? 28.391 -18.512 -8.859 1.00 60.69 182 VAL A N 1
ATOM 1421 C CA . VAL A 1 182 ? 29.841 -18.546 -9.103 1.00 60.69 182 VAL A CA 1
ATOM 1422 C C . VAL A 1 182 ? 30.293 -20.002 -9.111 1.00 60.69 182 VAL A C 1
ATOM 1424 O O . VAL A 1 182 ? 30.197 -20.693 -8.098 1.00 60.69 182 VAL A O 1
ATOM 1427 N N . GLU A 1 183 ? 30.756 -20.481 -10.262 1.00 68.25 183 GLU A N 1
ATOM 1428 C CA . GLU A 1 183 ? 31.213 -21.860 -10.442 1.00 68.25 183 GLU A CA 1
ATOM 1429 C C . GLU A 1 183 ? 32.626 -22.073 -9.855 1.00 68.25 183 GLU A C 1
ATOM 1431 O O . GLU A 1 183 ? 33.351 -21.129 -9.528 1.00 68.25 183 GLU A O 1
ATOM 1436 N N . LYS A 1 184 ? 33.037 -23.339 -9.696 1.00 62.53 184 LYS A N 1
ATOM 1437 C CA . LYS A 1 184 ? 34.310 -23.717 -9.058 1.00 62.53 184 LYS A CA 1
ATOM 1438 C C . LYS A 1 184 ? 35.508 -23.083 -9.783 1.00 62.53 184 LYS A C 1
ATOM 1440 O O . LYS A 1 184 ? 35.739 -23.363 -10.953 1.00 62.53 184 LYS A O 1
ATOM 1445 N N . GLY A 1 185 ? 36.295 -22.286 -9.056 1.00 66.94 185 GLY A N 1
ATOM 1446 C CA . GLY A 1 185 ? 37.429 -21.522 -9.599 1.00 66.94 185 GLY A CA 1
ATOM 1447 C C . GLY A 1 185 ? 37.073 -20.096 -10.033 1.00 66.94 185 GLY A C 1
ATOM 1448 O O . GLY A 1 185 ? 37.959 -19.348 -10.440 1.00 66.94 185 GLY A O 1
ATOM 1449 N N . GLY A 1 186 ? 35.802 -19.702 -9.927 1.00 65.94 186 GLY A N 1
ATOM 1450 C CA . GLY A 1 186 ? 35.370 -18.345 -10.209 1.00 65.94 186 GLY A CA 1
ATOM 1451 C C . GLY A 1 186 ? 35.573 -17.374 -9.040 1.00 65.94 186 GLY A C 1
ATOM 1452 O O . GLY A 1 186 ? 35.478 -17.757 -7.876 1.00 65.94 186 GLY A O 1
ATOM 1453 N N . LYS A 1 187 ? 35.826 -16.098 -9.345 1.00 68.50 187 LYS A N 1
ATOM 1454 C CA . LYS A 1 187 ? 35.827 -14.979 -8.390 1.00 68.50 187 LYS A CA 1
ATOM 1455 C C . LYS A 1 187 ? 34.826 -13.940 -8.895 1.00 68.50 187 LYS A C 1
ATOM 1457 O O . LYS A 1 187 ? 34.898 -13.563 -10.056 1.00 68.50 187 LYS A O 1
ATOM 1462 N N . ALA A 1 188 ? 33.913 -13.453 -8.061 1.00 60.91 188 ALA A N 1
ATOM 1463 C CA . ALA A 1 188 ? 32.991 -12.389 -8.456 1.00 60.91 188 ALA A CA 1
ATOM 1464 C C . ALA A 1 188 ? 33.067 -11.207 -7.482 1.00 60.91 188 ALA A C 1
ATOM 1466 O O . ALA A 1 188 ? 32.864 -11.388 -6.286 1.00 60.91 188 ALA A O 1
ATOM 1467 N N . LEU A 1 189 ? 33.336 -10.003 -7.980 1.00 68.38 189 LEU A N 1
ATOM 1468 C CA . LEU A 1 189 ? 33.240 -8.752 -7.242 1.00 68.38 189 LEU A CA 1
ATOM 1469 C C . LEU A 1 189 ? 32.020 -8.010 -7.741 1.00 68.38 189 LEU A C 1
ATOM 1471 O O . LEU A 1 189 ? 32.084 -7.412 -8.794 1.00 68.38 189 LEU A O 1
ATOM 1475 N N . ILE A 1 190 ? 30.927 -7.949 -7.003 1.00 62.31 190 ILE A N 1
ATOM 1476 C CA . ILE A 1 190 ? 29.776 -7.155 -7.433 1.00 62.31 190 ILE A CA 1
ATOM 1477 C C . ILE A 1 190 ? 30.014 -5.701 -6.940 1.00 62.31 190 ILE A C 1
ATOM 1479 O O . ILE A 1 190 ? 29.436 -5.250 -5.956 1.00 62.31 190 ILE A O 1
ATOM 1483 N N . GLY A 1 191 ? 30.997 -5.045 -7.613 1.00 62.78 191 GLY A N 1
ATOM 1484 C CA . GLY A 1 191 ? 31.788 -3.840 -7.253 1.00 62.78 191 GLY A CA 1
ATOM 1485 C C . GLY A 1 191 ? 32.398 -2.934 -8.419 1.00 62.78 191 GLY A C 1
ATOM 1486 O O . GLY A 1 191 ? 32.326 -3.314 -9.577 1.00 62.78 191 GLY A O 1
ATOM 1487 N N . GLU A 1 192 ? 32.988 -1.736 -8.149 1.00 57.75 192 GLU A N 1
ATOM 1488 C CA . GLU A 1 192 ? 33.429 -0.472 -8.933 1.00 57.75 192 GLU A CA 1
ATOM 1489 C C . GLU A 1 192 ? 34.572 0.008 -8.040 1.00 57.75 192 GLU A C 1
ATOM 1491 O O . GLU A 1 192 ? 34.387 0.823 -7.158 1.00 57.75 192 GLU A O 1
ATOM 1496 N N . ILE A 1 193 ? 35.755 -0.511 -8.224 1.00 55.88 193 ILE A N 1
ATOM 1497 C CA . ILE A 1 193 ? 36.963 -0.202 -7.460 1.00 55.88 193 ILE A CA 1
ATOM 1498 C C . ILE A 1 193 ? 37.303 1.309 -7.463 1.00 55.88 193 ILE A C 1
ATOM 1500 O O . ILE A 1 193 ? 37.477 1.866 -8.531 1.00 55.88 193 ILE A O 1
ATOM 1504 N N . LEU A 1 194 ? 37.500 1.965 -6.318 1.00 53.97 194 LEU A N 1
ATOM 1505 C CA . LEU A 1 194 ? 37.623 3.418 -6.138 1.00 53.97 194 LEU A CA 1
ATOM 1506 C C . LEU A 1 194 ? 38.826 3.762 -5.247 1.00 53.97 194 LEU A C 1
ATOM 1508 O O . LEU A 1 194 ? 38.692 3.849 -4.034 1.00 53.97 194 LEU A O 1
ATOM 1512 N N . GLY A 1 195 ? 39.987 3.957 -5.888 1.00 55.59 195 GLY A N 1
ATOM 1513 C CA . GLY A 1 195 ? 41.307 4.479 -5.450 1.00 55.59 195 GLY A CA 1
ATOM 1514 C C . GLY A 1 195 ? 42.513 3.566 -5.827 1.00 55.59 195 GLY A C 1
ATOM 1515 O O . GLY A 1 195 ? 42.279 2.545 -6.467 1.00 55.59 195 GLY A O 1
ATOM 1516 N N . ASP A 1 196 ? 43.749 3.838 -5.358 1.00 59.53 196 ASP A N 1
ATOM 1517 C CA . ASP A 1 196 ? 44.921 2.918 -5.331 1.00 59.53 196 ASP A CA 1
ATOM 1518 C C . ASP A 1 196 ? 44.878 1.696 -4.400 1.00 59.53 196 ASP A C 1
ATOM 1520 O O . ASP A 1 196 ? 45.093 1.742 -3.173 1.00 59.53 196 ASP A O 1
ATOM 1524 N N . TYR A 1 197 ? 44.687 0.547 -5.034 1.00 56.41 197 TYR A N 1
ATOM 1525 C CA . TYR A 1 197 ? 44.989 -0.757 -4.466 1.00 56.41 197 TYR A CA 1
ATOM 1526 C C . TYR A 1 197 ? 46.363 -1.205 -4.966 1.00 56.41 197 TYR A C 1
ATOM 1528 O O . TYR A 1 197 ? 46.578 -1.264 -6.170 1.00 56.41 197 TYR A O 1
ATOM 1536 N N . GLY A 1 198 ? 47.280 -1.530 -4.049 1.00 61.19 198 GLY A N 1
ATOM 1537 C CA . GLY A 1 198 ? 48.604 -2.061 -4.396 1.00 61.19 198 GLY A CA 1
ATOM 1538 C C . GLY A 1 198 ? 48.536 -3.464 -5.011 1.00 61.19 198 GLY A C 1
ATOM 1539 O O . GLY A 1 198 ? 48.929 -3.635 -6.159 1.00 61.19 198 GLY A O 1
ATOM 1540 N N . LYS A 1 199 ? 48.007 -4.446 -4.257 1.00 58.00 199 LYS A N 1
ATOM 1541 C CA . LYS A 1 199 ? 47.500 -5.715 -4.805 1.00 58.00 199 LYS A CA 1
ATOM 1542 C C . LYS A 1 199 ? 45.962 -5.679 -4.857 1.00 58.00 199 LYS A C 1
ATOM 1544 O O . LYS A 1 199 ? 45.333 -5.370 -3.842 1.00 58.00 199 LYS A O 1
ATOM 1549 N N . GLY A 1 200 ? 45.355 -5.938 -6.012 1.00 62.28 200 GLY A N 1
ATOM 1550 C CA . GLY A 1 200 ? 43.909 -5.869 -6.254 1.00 62.28 200 GLY A CA 1
ATOM 1551 C C . GLY A 1 200 ? 43.149 -7.165 -5.938 1.00 62.28 200 GLY A C 1
ATOM 1552 O O . GLY A 1 200 ? 43.739 -8.227 -5.797 1.00 62.28 200 GLY A O 1
ATOM 1553 N N . PHE A 1 201 ? 41.808 -7.100 -5.882 1.00 63.59 201 PHE A N 1
ATOM 1554 C CA . PHE A 1 201 ? 40.890 -8.262 -5.764 1.00 63.59 201 PHE A CA 1
ATOM 1555 C C . PHE A 1 201 ? 41.161 -9.370 -6.804 1.00 63.59 201 PHE A C 1
ATOM 1557 O O . PHE A 1 201 ? 40.793 -10.530 -6.617 1.00 63.59 201 PHE A O 1
ATOM 1564 N N . TRP A 1 202 ? 41.806 -8.993 -7.903 1.00 67.06 202 TRP A N 1
ATOM 1565 C CA . TRP A 1 202 ? 42.157 -9.854 -9.023 1.00 67.06 202 TRP A CA 1
ATOM 1566 C C . TRP A 1 202 ? 43.522 -10.520 -8.892 1.00 67.06 202 TRP A C 1
ATOM 1568 O O . TRP A 1 202 ? 43.849 -11.370 -9.715 1.00 67.06 202 TRP A O 1
ATOM 1578 N N . ASP A 1 203 ? 44.279 -10.192 -7.851 1.00 67.88 203 ASP A N 1
ATOM 1579 C CA . ASP A 1 203 ? 45.617 -10.723 -7.679 1.00 67.88 203 ASP A CA 1
ATOM 1580 C C . ASP A 1 203 ? 45.560 -12.106 -7.033 1.00 67.88 203 ASP A C 1
ATOM 1582 O O . ASP A 1 203 ? 44.744 -12.375 -6.144 1.00 67.88 203 ASP A O 1
ATOM 1586 N N . ASP A 1 204 ? 46.423 -12.993 -7.517 1.00 62.41 204 ASP A N 1
ATOM 1587 C CA . ASP A 1 204 ? 46.637 -14.323 -6.949 1.00 62.41 204 ASP A CA 1
ATOM 1588 C C . ASP A 1 204 ? 47.627 -14.295 -5.768 1.00 62.41 204 ASP A C 1
ATOM 1590 O O . ASP A 1 204 ? 48.533 -13.412 -5.717 1.00 62.41 204 ASP A O 1
#